Protein AF-A0A4S1ZIW5-F1 (afdb_monomer)

Nearest PDB structures (foldseek):
  5i9d-assembly1_A  TM=4.663E-01  e=5.902E+00  unidentified
  5o09-assembly1_1C  TM=3.089E-01  e=2.113E+00  Prosthecobacter vanneervenii

pLDDT: mean 89.35, std 10.14, range [33.22, 97.88]

Secondary structure (DSSP, 8-state):
---TTPPPPHHHHHHHHHTTTTSHHHHHHHHHHHHHHHTTTS-HHHHHHHHHHHHTS---SS-HHHHHHHHHHHHHHHH-TT--HHHHHHHHTTTTT--GGGGS-EE-TTS-EE--HHHHHHHHHHHHHHHT--TTS-EEEEEEEEETTTTEEEEE-TT--EEEEES-SSPPPTTSEEEEEEE--SSSS--EEEEEEEE-HHHHHHHH-PEEEEEEEEETTTTEEEEEE-SPPPPBTTB---SEEEEEGGGS-GGG--TT-EEEEEEEEEE-TTS-EEEEEEEEE-

Sequence (286 aa):
MKNENKIPTWDELIASMSTSVQHPADTAWNIYRYLNAYYKEMSSEEARTLLASYMKIPLANPSLLHSCVLGTALKMSTVHETFNLPAFLKMWGFPANLRTEDMQWRTLANGRTVAPLRERAERAVREYRQKHIDISQKTIGYVDRYDPKHKHYHIFDPLSRHFVAIDPPTPPAVGSYVRFAPVIPEKGNFKTAVALSPENHHDGRRAFGIMKAKIKYINTEKEYFAYELLSPITPTPEGEITKEGYGKLSLANAYTLTENREIHLILFLKRGKDGKKRNYIAEIIL

Foldseek 3Di:
DDDLQDADDPVRLVVCLVCCVVPVPVNLSNLLNNLQVCLQPDAPVVNVVSLVSSLPRDDDAQDPSLLSNLVSLLVSVVRHVPRPLVVSCVSSPPPRNDDPQLCDWDQDPVRDIDHRVNVSSVVSVVVNCLVPFPPVQKFKWAFADADPVQQWTWTAFLLRDTAIEHPAVDDEDHLFMFIWGWDDDPDDDHIYIHTDGTDHVVVNCVRNDKWKWFWADDDVPVQKTKIATPDDWDAHPQGTADRIDMDGCVQDVVVPDDHRDMWIFRWHWDQDPVRDTYIDTSHIGD

Structure (mmCIF, N/CA/C/O backbone):
data_AF-A0A4S1ZIW5-F1
#
_entry.id   AF-A0A4S1ZIW5-F1
#
loop_
_atom_site.group_PDB
_atom_site.id
_atom_site.type_symbol
_atom_site.label_atom_id
_atom_site.label_alt_id
_atom_site.label_comp_id
_atom_site.label_asym_id
_atom_site.label_entity_id
_atom_site.label_seq_id
_atom_site.pdbx_PDB_ins_code
_atom_site.Cartn_x
_atom_site.Cartn_y
_atom_site.Cartn_z
_atom_site.occupancy
_atom_site.B_iso_or_equiv
_atom_site.auth_seq_id
_atom_site.auth_comp_id
_atom_site.auth_asym_id
_atom_site.auth_atom_id
_atom_site.pdbx_PDB_model_num
ATOM 1 N N . MET A 1 1 ? 37.481 8.672 -33.789 1.00 33.22 1 MET A N 1
ATOM 2 C CA . MET A 1 1 ? 36.373 9.353 -33.084 1.00 33.22 1 MET A CA 1
ATOM 3 C C . MET A 1 1 ? 35.057 8.854 -33.674 1.00 33.22 1 MET A C 1
ATOM 5 O O . MET A 1 1 ? 34.689 9.300 -34.751 1.00 33.22 1 MET A O 1
ATOM 9 N N . LYS A 1 2 ? 34.406 7.851 -33.065 1.00 40.03 2 LYS A N 1
ATOM 10 C CA . LYS A 1 2 ? 33.084 7.374 -33.519 1.00 40.03 2 LYS A CA 1
ATOM 11 C C . LYS A 1 2 ? 32.006 8.261 -32.884 1.00 40.03 2 LYS A C 1
ATOM 13 O O . LYS A 1 2 ? 32.112 8.597 -31.714 1.00 40.03 2 LYS A O 1
ATOM 18 N N . ASN A 1 3 ? 31.004 8.655 -33.667 1.00 45.25 3 ASN A N 1
ATOM 19 C CA . ASN A 1 3 ? 29.866 9.480 -33.250 1.00 45.25 3 ASN A CA 1
ATOM 20 C C . ASN A 1 3 ? 29.057 8.787 -32.133 1.00 45.25 3 ASN A C 1
ATOM 22 O O . ASN A 1 3 ? 28.129 8.031 -32.413 1.00 45.25 3 ASN A O 1
ATOM 26 N N . GLU A 1 4 ? 29.377 9.048 -30.865 1.00 57.72 4 GLU A N 1
ATOM 27 C CA . GLU A 1 4 ? 28.729 8.413 -29.702 1.00 57.72 4 GLU A CA 1
ATOM 28 C C . GLU A 1 4 ? 27.249 8.812 -29.498 1.00 57.72 4 GLU A C 1
ATOM 30 O O . GLU A 1 4 ? 26.578 8.247 -28.635 1.00 57.72 4 GLU A O 1
ATOM 35 N N . ASN A 1 5 ? 26.701 9.714 -30.325 1.00 68.38 5 ASN A N 1
ATOM 36 C CA . ASN A 1 5 ? 25.337 10.245 -30.192 1.00 68.38 5 ASN A CA 1
ATOM 37 C C . ASN A 1 5 ? 24.439 10.080 -31.435 1.00 68.38 5 ASN A C 1
ATOM 39 O O . ASN A 1 5 ? 23.323 10.598 -31.433 1.00 68.38 5 ASN A O 1
ATOM 43 N N . LYS A 1 6 ? 24.870 9.377 -32.496 1.00 88.50 6 LYS A N 1
ATOM 44 C CA . LYS A 1 6 ? 24.001 9.157 -33.671 1.00 88.50 6 LYS A CA 1
ATOM 45 C C . LYS A 1 6 ? 22.849 8.213 -33.297 1.00 88.50 6 LYS A C 1
ATOM 47 O O . LYS A 1 6 ? 23.091 7.111 -32.806 1.00 88.50 6 LYS A O 1
ATOM 52 N N . ILE A 1 7 ? 21.611 8.637 -33.545 1.00 93.38 7 ILE A N 1
ATOM 53 C CA . ILE A 1 7 ? 20.430 7.767 -33.463 1.00 93.38 7 ILE A CA 1
ATOM 54 C C . ILE A 1 7 ? 20.419 6.898 -34.734 1.00 93.38 7 ILE A C 1
ATOM 56 O O . ILE A 1 7 ? 20.489 7.468 -35.826 1.00 93.38 7 ILE A O 1
ATOM 60 N N . PRO A 1 8 ? 20.392 5.556 -34.627 1.00 93.56 8 PRO A N 1
ATOM 61 C CA . PRO A 1 8 ? 20.356 4.694 -35.806 1.00 93.56 8 PRO A CA 1
ATOM 62 C C . PRO A 1 8 ? 19.018 4.840 -36.542 1.00 93.56 8 PRO A C 1
ATOM 64 O O . PRO A 1 8 ? 17.989 5.101 -35.916 1.00 93.56 8 PRO A O 1
ATOM 67 N N . THR A 1 9 ? 19.013 4.643 -37.860 1.00 94.38 9 THR A N 1
ATOM 68 C CA . THR A 1 9 ? 17.751 4.420 -38.590 1.00 94.38 9 THR A CA 1
ATOM 69 C C . THR A 1 9 ? 17.159 3.055 -38.220 1.00 94.38 9 THR A C 1
ATOM 71 O O . THR A 1 9 ? 17.825 2.229 -37.592 1.00 94.38 9 THR A O 1
ATOM 74 N N . TRP A 1 10 ? 15.906 2.792 -38.607 1.00 92.06 10 TRP A N 1
ATOM 75 C CA . TRP A 1 10 ? 15.297 1.478 -38.380 1.00 92.06 10 TRP A CA 1
ATOM 76 C C . TRP A 1 10 ? 16.096 0.354 -39.055 1.00 92.06 10 TRP A C 1
ATOM 78 O O . TRP A 1 10 ? 16.444 -0.624 -38.399 1.00 92.06 10 TRP A O 1
ATOM 88 N N . ASP A 1 11 ? 16.488 0.533 -40.318 1.00 93.56 11 ASP A N 1
ATOM 89 C CA . ASP A 1 11 ? 17.269 -0.469 -41.054 1.00 93.56 11 ASP A CA 1
ATOM 90 C C . ASP A 1 11 ? 18.654 -0.698 -40.428 1.00 93.56 11 ASP A C 1
ATOM 92 O O . ASP A 1 11 ? 19.090 -1.841 -40.278 1.00 93.56 11 ASP A O 1
ATOM 96 N N . GLU A 1 12 ? 19.324 0.374 -39.981 1.00 93.38 12 GLU A N 1
ATOM 97 C CA . GLU A 1 12 ? 20.599 0.281 -39.254 1.00 93.38 12 GLU A CA 1
ATOM 98 C C . GLU A 1 12 ? 20.438 -0.489 -37.932 1.00 93.38 12 GLU A C 1
ATOM 100 O O . GLU A 1 12 ? 21.304 -1.287 -37.561 1.00 93.38 12 GLU A O 1
ATOM 105 N N . LEU A 1 13 ? 19.327 -0.277 -37.221 1.00 94.19 13 LEU A N 1
ATOM 106 C CA . LEU A 1 13 ? 19.026 -0.977 -35.975 1.00 94.19 13 LEU A CA 1
ATOM 107 C C . LEU A 1 13 ? 18.770 -2.469 -36.211 1.00 94.19 13 LEU A C 1
ATOM 109 O O . LEU A 1 13 ? 19.341 -3.297 -35.500 1.00 94.19 13 LEU A O 1
ATOM 113 N N . ILE A 1 14 ? 17.954 -2.817 -37.210 1.00 92.75 14 ILE A N 1
ATOM 114 C CA . ILE A 1 14 ? 17.666 -4.213 -37.561 1.00 92.75 14 ILE A CA 1
ATOM 115 C C . ILE A 1 14 ? 18.946 -4.940 -37.975 1.00 92.75 14 ILE A C 1
ATOM 117 O O . ILE A 1 14 ? 19.217 -6.036 -37.473 1.00 92.75 14 ILE A O 1
ATOM 121 N N . ALA A 1 15 ? 19.780 -4.308 -38.806 1.00 91.44 15 ALA A N 1
ATOM 122 C CA . ALA A 1 15 ? 21.085 -4.849 -39.171 1.00 91.44 15 ALA A CA 1
ATOM 123 C C . ALA A 1 15 ? 21.952 -5.092 -37.924 1.00 91.44 15 ALA A C 1
ATOM 125 O O . ALA A 1 15 ? 22.449 -6.201 -37.731 1.00 91.44 15 ALA A O 1
ATOM 126 N N . SER A 1 16 ? 22.045 -4.110 -37.019 1.00 90.50 16 SER A N 1
ATOM 127 C CA . SER A 1 16 ? 22.798 -4.244 -35.764 1.00 90.50 16 SER A CA 1
ATOM 128 C C . SER A 1 16 ? 22.285 -5.396 -34.891 1.00 90.50 16 SER A C 1
ATOM 130 O O . SER A 1 16 ? 23.081 -6.141 -34.321 1.00 90.50 16 SER A O 1
ATOM 132 N N . MET A 1 17 ? 20.966 -5.573 -34.792 1.00 90.25 17 MET A N 1
ATOM 133 C CA . MET A 1 17 ? 20.350 -6.645 -34.005 1.00 90.25 17 MET A CA 1
ATOM 134 C C . MET A 1 17 ? 20.631 -8.035 -34.583 1.00 90.25 17 MET A C 1
ATOM 136 O O . MET A 1 17 ? 20.870 -8.975 -33.817 1.00 90.25 17 MET A O 1
ATOM 140 N N . SER A 1 18 ? 20.669 -8.159 -35.913 1.00 87.94 18 SER A N 1
ATOM 141 C CA . SER A 1 18 ? 20.987 -9.420 -36.598 1.00 87.94 18 SER A CA 1
ATOM 142 C C . SER A 1 18 ? 22.412 -9.919 -36.312 1.00 87.94 18 SER A C 1
ATOM 144 O O . SER A 1 18 ? 22.644 -11.124 -36.240 1.00 87.94 18 SER A O 1
ATOM 146 N N . THR A 1 19 ? 23.346 -9.003 -36.042 1.00 85.75 19 THR A N 1
ATOM 147 C CA . THR A 1 19 ? 24.756 -9.288 -35.721 1.00 85.75 19 THR A CA 1
ATOM 148 C C . THR A 1 19 ? 25.088 -9.061 -34.242 1.00 85.75 19 THR A C 1
ATOM 150 O O . THR A 1 19 ? 26.250 -8.872 -33.878 1.00 85.75 19 THR A O 1
ATOM 153 N N . SER A 1 20 ? 24.082 -9.070 -33.361 1.00 84.19 20 SER A N 1
ATOM 154 C CA . SER A 1 20 ? 24.227 -8.709 -31.939 1.00 84.19 20 SER A CA 1
ATOM 155 C C . SER A 1 20 ? 25.291 -9.515 -31.183 1.00 84.19 20 SER A C 1
ATOM 157 O O . SER A 1 20 ? 25.919 -8.985 -30.272 1.00 84.19 20 SER A O 1
ATOM 159 N N . VAL A 1 21 ? 25.552 -10.764 -31.581 1.00 83.88 21 VAL A N 1
ATOM 160 C CA . VAL A 1 21 ? 26.594 -11.621 -30.982 1.00 83.88 21 VAL A CA 1
ATOM 161 C C . VAL A 1 21 ? 28.007 -11.098 -31.267 1.00 83.88 21 VAL A C 1
ATOM 163 O O . VAL A 1 21 ? 28.890 -11.225 -30.425 1.00 83.88 21 VAL A O 1
ATOM 166 N N . GLN A 1 22 ? 28.226 -10.491 -32.436 1.00 86.75 22 GLN A N 1
ATOM 167 C CA . GLN A 1 22 ? 29.536 -9.978 -32.853 1.00 86.75 22 GLN A CA 1
ATOM 168 C C . GLN A 1 22 ? 29.850 -8.636 -32.180 1.00 86.75 22 GLN A C 1
ATOM 170 O O . GLN A 1 22 ? 30.999 -8.358 -31.840 1.00 86.75 22 GLN A O 1
ATOM 175 N N . HIS A 1 23 ? 28.817 -7.816 -31.954 1.00 87.56 23 HIS A N 1
ATOM 176 C CA . HIS A 1 23 ? 28.943 -6.473 -31.387 1.00 87.56 23 HIS A CA 1
ATOM 177 C C . HIS A 1 23 ? 27.864 -6.204 -30.320 1.00 87.56 23 HIS A C 1
ATOM 179 O O . HIS A 1 23 ? 26.986 -5.356 -30.523 1.00 87.56 23 HIS A O 1
ATOM 185 N N . PRO A 1 24 ? 27.904 -6.909 -29.171 1.00 90.00 24 PRO A N 1
ATOM 186 C CA . PRO A 1 24 ? 26.833 -6.865 -28.174 1.00 90.00 24 PRO A CA 1
ATOM 187 C C . PRO A 1 24 ? 26.658 -5.472 -27.563 1.00 90.00 24 PRO A C 1
ATOM 189 O O . PRO A 1 24 ? 25.545 -4.949 -27.518 1.00 90.00 24 PRO A O 1
ATOM 192 N N . ALA A 1 25 ? 27.754 -4.828 -27.154 1.00 89.88 25 ALA A N 1
ATOM 193 C CA . ALA A 1 25 ? 27.704 -3.499 -26.547 1.00 89.88 25 ALA A CA 1
ATOM 194 C C . ALA A 1 25 ? 27.163 -2.436 -27.519 1.00 89.88 25 ALA A C 1
ATOM 196 O O . ALA A 1 25 ? 26.240 -1.702 -27.166 1.00 89.88 25 ALA A O 1
ATOM 197 N N . ASP A 1 26 ? 27.687 -2.386 -28.748 1.00 91.50 26 ASP A N 1
ATOM 198 C CA . ASP A 1 26 ? 27.257 -1.418 -29.766 1.00 91.50 26 ASP A CA 1
ATOM 199 C C . ASP A 1 26 ? 25.777 -1.602 -30.119 1.00 91.50 26 ASP A C 1
ATOM 201 O O . ASP A 1 26 ? 25.018 -0.632 -30.172 1.00 91.50 26 ASP A O 1
ATOM 205 N N . THR A 1 27 ? 25.340 -2.854 -30.271 1.00 94.00 27 THR A N 1
ATOM 206 C CA . THR A 1 27 ? 23.939 -3.173 -30.560 1.00 94.00 27 THR A CA 1
ATOM 207 C C . THR A 1 27 ? 23.019 -2.743 -29.428 1.00 94.00 27 THR A C 1
ATOM 209 O O . THR A 1 27 ? 21.981 -2.127 -29.667 1.00 94.00 27 THR A O 1
ATOM 212 N N . ALA A 1 28 ? 23.403 -3.003 -28.181 1.00 94.62 28 ALA A N 1
ATOM 213 C CA . ALA A 1 28 ? 22.605 -2.608 -27.034 1.00 94.62 28 ALA A CA 1
ATOM 214 C C . ALA A 1 28 ? 22.499 -1.075 -26.898 1.00 94.62 28 ALA A C 1
ATOM 216 O O . ALA A 1 28 ? 21.427 -0.555 -26.574 1.00 94.62 28 ALA A O 1
ATOM 217 N N . TRP A 1 29 ? 23.576 -0.340 -27.198 1.00 95.12 29 TRP A N 1
ATOM 218 C CA . TRP A 1 29 ? 23.545 1.123 -27.267 1.00 95.12 29 TRP A CA 1
ATOM 219 C C . TRP A 1 29 ? 22.645 1.632 -28.394 1.00 95.12 29 TRP A C 1
ATOM 221 O O . TRP A 1 29 ? 21.890 2.579 -28.173 1.00 95.12 29 TRP A O 1
ATOM 231 N N . ASN A 1 30 ? 22.675 1.002 -29.570 1.00 95.62 30 ASN A N 1
ATOM 232 C CA . ASN A 1 30 ? 21.791 1.342 -30.687 1.00 95.62 30 ASN A CA 1
ATOM 233 C C . ASN A 1 30 ? 20.317 1.146 -30.319 1.00 95.62 30 ASN A C 1
ATOM 235 O O . ASN A 1 30 ? 19.516 2.056 -30.540 1.00 95.62 30 ASN A O 1
ATOM 239 N N . ILE A 1 31 ? 19.983 0.023 -29.671 1.00 96.44 31 ILE A N 1
ATOM 240 C CA . ILE A 1 31 ? 18.635 -0.227 -29.150 1.00 96.44 31 ILE A CA 1
ATOM 241 C C . ILE A 1 31 ? 18.227 0.887 -28.184 1.00 96.44 31 ILE A C 1
ATOM 243 O O . ILE A 1 31 ? 17.183 1.500 -28.382 1.00 96.44 31 ILE A O 1
ATOM 247 N N . TYR A 1 32 ? 19.047 1.195 -27.172 1.00 96.62 32 TYR A N 1
ATOM 248 C CA . TYR A 1 32 ? 18.738 2.257 -26.207 1.00 96.62 32 TYR A CA 1
ATOM 249 C C . TYR A 1 32 ? 18.548 3.624 -26.872 1.00 96.62 32 TYR A C 1
ATOM 251 O O . TYR A 1 32 ? 17.596 4.328 -26.534 1.00 96.62 32 TYR A O 1
ATOM 259 N N . ARG A 1 33 ? 19.437 4.017 -27.794 1.00 96.44 33 ARG A N 1
ATOM 260 C CA . ARG A 1 33 ? 19.364 5.316 -28.481 1.00 96.44 33 ARG A CA 1
ATOM 261 C C . ARG A 1 33 ? 18.073 5.434 -29.281 1.00 96.44 33 ARG A C 1
ATOM 263 O O . ARG A 1 33 ? 17.390 6.447 -29.155 1.00 96.44 33 ARG A O 1
ATOM 270 N N . TYR A 1 34 ? 17.723 4.391 -30.033 1.00 96.88 34 TYR A N 1
ATOM 271 C CA . TYR A 1 34 ? 16.480 4.344 -30.796 1.00 96.88 34 TYR A CA 1
ATOM 272 C C . TYR A 1 34 ? 15.254 4.406 -29.876 1.00 96.88 34 TYR A C 1
ATOM 274 O O . TYR A 1 34 ? 14.390 5.262 -30.049 1.00 96.88 34 TYR A O 1
ATOM 282 N N . LEU A 1 35 ? 15.222 3.576 -28.827 1.00 96.19 35 LEU A N 1
ATOM 283 C CA . LEU A 1 35 ? 14.158 3.583 -27.819 1.00 96.19 35 LEU A CA 1
ATOM 284 C C . LEU A 1 35 ? 13.998 4.960 -27.168 1.00 96.19 35 LEU A C 1
ATOM 286 O O . LEU A 1 35 ? 12.903 5.502 -27.125 1.00 96.19 35 LEU A O 1
ATOM 290 N N . ASN A 1 36 ? 15.077 5.559 -26.664 1.00 96.12 36 ASN A N 1
ATOM 291 C CA . ASN A 1 36 ? 15.002 6.841 -25.964 1.00 96.12 36 ASN A CA 1
ATOM 292 C C . ASN A 1 36 ? 14.601 8.003 -26.890 1.00 96.12 36 ASN A C 1
ATOM 294 O O . ASN A 1 36 ? 14.029 8.974 -26.394 1.00 96.12 36 ASN A O 1
ATOM 298 N N . ALA A 1 37 ? 14.885 7.907 -28.192 1.00 95.94 37 ALA A N 1
ATOM 299 C CA . ALA A 1 37 ? 14.459 8.886 -29.185 1.00 95.94 37 ALA A CA 1
ATOM 300 C C . ALA A 1 37 ? 12.973 8.748 -29.541 1.00 95.94 37 ALA A C 1
ATOM 302 O O . ALA A 1 37 ? 12.287 9.762 -29.582 1.00 95.94 37 ALA A O 1
ATOM 303 N N . TYR A 1 38 ? 12.492 7.516 -29.741 1.00 96.00 38 TYR A N 1
ATOM 304 C CA . TYR A 1 38 ? 11.203 7.261 -30.394 1.00 96.00 38 TYR A CA 1
ATOM 305 C C . TYR A 1 38 ? 10.131 6.619 -29.503 1.00 96.00 38 TYR A C 1
ATOM 307 O O . TYR A 1 38 ? 9.078 6.217 -29.991 1.00 96.00 38 TYR A O 1
ATOM 315 N N . TYR A 1 39 ? 10.372 6.456 -28.195 1.00 94.69 39 TYR A N 1
ATOM 316 C CA . TYR A 1 39 ? 9.434 5.743 -27.313 1.00 94.69 39 TYR A CA 1
ATOM 317 C C . TYR A 1 39 ? 8.032 6.365 -27.235 1.00 94.69 39 TYR A C 1
ATOM 319 O O . TYR A 1 39 ? 7.133 5.714 -26.703 1.00 94.69 39 TYR A O 1
ATOM 327 N N . LYS A 1 40 ? 7.850 7.620 -27.667 1.00 94.81 40 LYS A N 1
ATOM 328 C CA . LYS A 1 40 ? 6.544 8.292 -27.679 1.00 94.81 40 LYS A CA 1
ATOM 329 C C . LYS A 1 40 ? 5.784 8.058 -28.978 1.00 94.81 40 LYS A C 1
ATOM 331 O O . LYS A 1 40 ? 4.560 8.037 -28.953 1.00 94.81 40 LYS A O 1
ATOM 336 N N . GLU A 1 41 ? 6.509 7.933 -30.080 1.00 94.50 41 GLU A N 1
ATOM 337 C CA . GLU A 1 41 ? 5.970 7.787 -31.427 1.00 94.50 41 GLU A CA 1
ATOM 338 C C . GLU A 1 41 ? 5.722 6.318 -31.789 1.00 94.50 41 GLU A C 1
ATOM 340 O O . GLU A 1 41 ? 4.785 6.024 -32.526 1.00 94.50 41 GLU A O 1
ATOM 345 N N . MET A 1 42 ? 6.539 5.397 -31.267 1.00 93.56 42 MET A N 1
ATOM 346 C CA . MET A 1 42 ? 6.369 3.962 -31.507 1.00 93.56 42 MET A CA 1
ATOM 347 C C . MET A 1 42 ? 5.250 3.361 -30.651 1.00 93.56 42 MET A C 1
ATOM 349 O O . MET A 1 42 ? 4.947 3.840 -29.556 1.00 93.56 42 MET A O 1
ATOM 353 N N . SER A 1 43 ? 4.684 2.252 -31.112 1.00 92.88 43 SER A N 1
ATOM 354 C CA . SER A 1 43 ? 3.705 1.473 -30.358 1.00 92.88 43 SER A CA 1
ATOM 355 C C . SER A 1 43 ? 4.313 0.823 -29.106 1.00 92.88 43 SER A C 1
ATOM 357 O O . SER A 1 43 ? 5.514 0.547 -29.011 1.00 92.88 43 SER A O 1
ATOM 359 N N . SER A 1 44 ? 3.452 0.483 -28.140 1.00 91.50 44 SER A N 1
ATOM 360 C CA . SER A 1 44 ? 3.863 -0.280 -26.954 1.00 91.50 44 SER A CA 1
ATOM 361 C C . SER A 1 44 ? 4.490 -1.634 -27.317 1.00 91.50 44 SER A C 1
ATOM 363 O O . SER A 1 44 ? 5.350 -2.137 -26.594 1.00 91.50 44 SER A O 1
ATOM 365 N N . GLU A 1 45 ? 4.059 -2.256 -28.416 1.00 91.94 45 GLU A N 1
ATOM 366 C CA . GLU A 1 45 ? 4.580 -3.543 -28.878 1.00 91.94 45 GLU A CA 1
ATOM 367 C C . GLU A 1 45 ? 6.003 -3.440 -29.427 1.00 91.94 45 GLU A C 1
ATOM 369 O O . GLU A 1 45 ? 6.872 -4.208 -29.004 1.00 91.94 45 GLU A O 1
ATOM 374 N N . GLU A 1 46 ? 6.271 -2.458 -30.284 1.00 93.31 46 GLU A N 1
ATOM 375 C CA . GLU A 1 46 ? 7.617 -2.195 -30.807 1.00 93.31 46 GLU A CA 1
ATOM 376 C C . GLU A 1 46 ? 8.591 -1.902 -29.664 1.00 93.31 46 GLU A C 1
ATOM 378 O O . GLU A 1 46 ? 9.657 -2.515 -29.561 1.00 93.31 46 GLU A O 1
ATOM 383 N N . ALA A 1 47 ? 8.182 -1.043 -28.730 1.00 94.75 47 ALA A N 1
ATOM 384 C CA . ALA A 1 47 ? 9.016 -0.666 -27.599 1.00 94.75 47 ALA A CA 1
ATOM 385 C C . ALA A 1 47 ? 9.333 -1.867 -26.684 1.00 94.75 47 ALA A C 1
ATOM 387 O O . ALA A 1 47 ? 10.477 -2.047 -26.252 1.00 94.75 47 ALA A O 1
ATOM 388 N N . ARG A 1 48 ? 8.342 -2.732 -26.414 1.00 94.69 48 ARG A N 1
ATOM 389 C CA . ARG A 1 48 ? 8.539 -3.982 -25.654 1.00 94.69 48 ARG A CA 1
ATOM 390 C C . ARG A 1 48 ? 9.443 -4.964 -26.393 1.00 94.69 48 ARG A C 1
ATOM 392 O O . ARG A 1 48 ? 10.270 -5.604 -25.748 1.00 94.69 48 ARG A O 1
ATOM 399 N N . THR A 1 49 ? 9.318 -5.060 -27.713 1.00 93.94 49 THR A N 1
ATOM 400 C CA . THR A 1 49 ? 10.155 -5.931 -28.549 1.00 93.94 49 THR A CA 1
ATOM 401 C C . THR A 1 49 ? 11.615 -5.500 -28.494 1.00 93.94 49 THR A C 1
ATOM 403 O O . THR A 1 49 ? 12.493 -6.330 -28.262 1.00 93.94 49 THR A O 1
ATOM 406 N N . LEU A 1 50 ? 11.889 -4.198 -28.594 1.00 95.94 50 LEU A N 1
ATOM 407 C CA . LEU A 1 50 ? 13.243 -3.658 -28.462 1.00 95.94 50 LEU A CA 1
ATOM 408 C C . LEU A 1 50 ? 13.833 -3.895 -27.065 1.00 95.94 50 LEU A C 1
ATOM 410 O O . LEU A 1 50 ? 14.977 -4.336 -26.949 1.00 95.94 50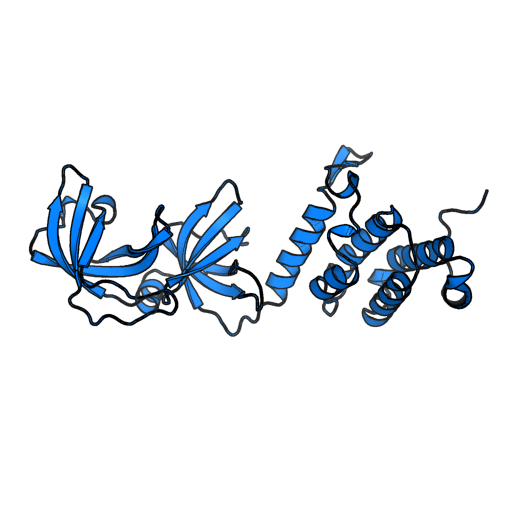 LEU A O 1
ATOM 414 N N . LEU A 1 51 ? 13.051 -3.685 -26.000 1.00 96.50 51 LEU A N 1
ATOM 415 C CA . LEU A 1 51 ? 13.483 -4.004 -24.633 1.00 96.50 51 LEU A CA 1
ATOM 416 C C . LEU A 1 51 ? 13.766 -5.503 -24.450 1.00 96.50 51 LEU A C 1
ATOM 418 O O . LEU A 1 51 ? 14.747 -5.866 -23.801 1.00 96.50 51 LEU A O 1
ATOM 422 N N . ALA A 1 52 ? 12.939 -6.377 -25.026 1.00 94.62 52 ALA A N 1
ATOM 423 C CA . ALA A 1 52 ? 13.137 -7.822 -24.973 1.00 94.62 52 ALA A CA 1
ATOM 424 C C . ALA A 1 52 ? 14.404 -8.253 -25.720 1.00 94.62 52 ALA A C 1
ATOM 426 O O . ALA A 1 52 ? 15.164 -9.078 -25.215 1.00 94.62 52 ALA A O 1
ATOM 427 N N . SER A 1 53 ? 14.661 -7.667 -26.888 1.00 94.19 53 SER A N 1
ATOM 428 C CA . SER A 1 53 ? 15.885 -7.895 -27.655 1.00 94.19 53 SER A CA 1
ATOM 429 C C . SER A 1 53 ? 17.124 -7.425 -26.903 1.00 94.19 53 SER A C 1
ATOM 431 O O . SER A 1 53 ? 18.101 -8.163 -26.829 1.00 94.19 53 SER A O 1
ATOM 433 N N . TYR A 1 54 ? 17.063 -6.256 -26.261 1.00 95.31 54 TYR A N 1
ATOM 434 C CA . TYR A 1 54 ? 18.127 -5.773 -25.383 1.00 95.31 54 TYR A CA 1
ATOM 435 C C . TYR A 1 54 ? 18.435 -6.753 -24.240 1.00 95.31 54 TYR A C 1
ATOM 437 O O . TYR A 1 54 ? 19.599 -7.058 -23.998 1.00 95.31 54 TYR A O 1
ATOM 445 N N . MET A 1 55 ? 17.410 -7.293 -23.570 1.00 93.19 55 MET A N 1
ATOM 446 C CA . MET A 1 55 ? 17.592 -8.224 -22.443 1.00 93.19 55 MET A CA 1
ATOM 447 C C . MET A 1 55 ? 18.257 -9.554 -22.836 1.00 93.19 55 MET A C 1
ATOM 449 O O . MET A 1 55 ? 18.747 -10.264 -21.962 1.00 93.19 55 MET A O 1
ATOM 453 N N . LYS A 1 56 ? 18.293 -9.899 -24.129 1.00 91.69 56 LYS A N 1
ATOM 454 C CA . LYS A 1 56 ? 18.978 -11.097 -24.641 1.00 91.69 56 LYS A CA 1
ATOM 455 C C . LYS A 1 56 ? 20.468 -10.874 -24.910 1.00 91.69 56 LYS A C 1
ATOM 457 O O . LYS A 1 56 ? 21.183 -11.843 -25.154 1.00 91.69 56 LYS A O 1
ATOM 462 N N . ILE A 1 57 ? 20.937 -9.627 -24.899 1.00 91.69 57 ILE A N 1
ATOM 463 C CA . ILE A 1 57 ? 22.333 -9.302 -25.188 1.00 91.69 57 ILE A CA 1
ATOM 464 C C . ILE A 1 57 ? 23.166 -9.507 -23.912 1.00 91.69 57 ILE A C 1
ATOM 466 O O . ILE A 1 57 ? 22.852 -8.903 -22.883 1.00 91.69 57 ILE A O 1
ATOM 470 N N . PRO A 1 58 ? 24.239 -10.320 -23.949 1.00 87.50 58 PRO A N 1
ATOM 471 C CA . PRO A 1 58 ? 25.095 -10.535 -22.791 1.00 87.50 58 PRO A CA 1
ATOM 472 C C . PRO A 1 58 ? 25.933 -9.279 -22.525 1.00 87.50 58 PRO A C 1
ATOM 474 O O . PRO A 1 58 ? 26.888 -8.981 -23.241 1.00 87.50 58 PRO A O 1
ATOM 477 N N . LEU A 1 59 ? 25.559 -8.528 -21.492 1.00 87.25 59 LEU A N 1
ATOM 478 C CA . LEU A 1 59 ? 26.259 -7.325 -21.045 1.00 87.25 59 LEU A CA 1
ATOM 479 C C . LEU A 1 59 ? 26.798 -7.509 -19.627 1.00 87.25 59 LEU A C 1
ATOM 481 O O . LEU A 1 59 ? 26.327 -8.351 -18.864 1.00 87.25 59 LEU A O 1
ATOM 485 N N . ALA A 1 60 ? 27.790 -6.693 -19.272 1.00 85.44 60 ALA A N 1
ATOM 486 C CA . ALA A 1 60 ? 28.283 -6.626 -17.906 1.00 85.44 60 ALA A CA 1
ATOM 487 C C . ALA A 1 60 ? 27.194 -6.089 -16.963 1.00 85.44 60 ALA A C 1
ATOM 489 O O . ALA A 1 60 ? 26.579 -5.055 -17.239 1.00 85.44 60 ALA A O 1
ATOM 490 N N . ASN A 1 61 ? 27.019 -6.763 -15.825 1.00 83.25 61 ASN A N 1
ATOM 491 C CA . ASN A 1 61 ? 26.087 -6.372 -14.774 1.00 83.25 61 ASN A CA 1
ATOM 492 C C . ASN A 1 61 ? 26.870 -5.976 -13.510 1.00 83.25 61 ASN A C 1
ATOM 494 O O . ASN A 1 61 ? 27.617 -6.815 -13.000 1.00 83.25 61 ASN A O 1
ATOM 498 N N . PRO A 1 62 ? 26.701 -4.750 -12.975 1.00 85.69 62 PRO A N 1
ATOM 499 C CA . PRO A 1 62 ? 25.877 -3.645 -13.483 1.00 85.69 62 PRO A CA 1
ATOM 500 C C . PRO A 1 62 ? 26.616 -2.775 -14.531 1.00 85.69 62 PRO A C 1
ATOM 502 O O . PRO A 1 62 ? 27.844 -2.726 -14.561 1.00 85.69 62 PRO A O 1
ATOM 505 N N . SER A 1 63 ? 25.884 -2.031 -15.374 1.00 91.88 63 SER A N 1
ATOM 506 C CA . SER A 1 63 ? 26.465 -1.117 -16.381 1.00 91.88 63 SER A CA 1
ATOM 507 C C . SER A 1 63 ? 25.674 0.184 -16.536 1.00 91.88 63 SER A C 1
ATOM 509 O O . SER A 1 63 ? 24.495 0.261 -16.192 1.00 91.88 63 SER A O 1
ATOM 511 N N . LEU A 1 64 ? 26.313 1.227 -17.084 1.00 93.31 64 LEU A N 1
ATOM 512 C CA . LEU A 1 64 ? 25.647 2.502 -17.393 1.00 93.31 64 LEU A CA 1
ATOM 513 C C . LEU A 1 64 ? 24.434 2.308 -18.309 1.00 93.31 64 LEU A C 1
ATOM 515 O O . LEU A 1 64 ? 23.409 2.966 -18.134 1.00 93.31 64 LEU A O 1
ATOM 519 N N . LEU A 1 65 ? 24.541 1.383 -19.260 1.00 95.06 65 LEU A N 1
ATOM 520 C CA . LEU A 1 65 ? 23.472 1.105 -20.201 1.00 95.06 65 LEU A CA 1
ATOM 521 C C . LEU A 1 65 ? 22.232 0.529 -19.503 1.00 95.06 65 LEU A C 1
ATOM 523 O O . LEU A 1 65 ? 21.121 0.926 -19.847 1.00 95.06 65 LEU A O 1
ATOM 527 N N . HIS A 1 66 ? 22.404 -0.313 -18.475 1.00 95.75 66 HIS A N 1
ATOM 528 C CA . HIS A 1 66 ? 21.297 -0.765 -17.624 1.00 95.75 66 HIS A CA 1
ATOM 529 C C . HIS A 1 66 ? 20.566 0.435 -17.003 1.00 95.75 66 HIS A C 1
ATOM 531 O O . HIS A 1 66 ? 19.350 0.564 -17.177 1.00 95.75 66 HIS A O 1
ATOM 537 N N . SER A 1 67 ? 21.288 1.363 -16.364 1.00 95.69 67 SER A N 1
ATOM 538 C CA . SER A 1 67 ? 20.691 2.577 -15.782 1.00 95.69 67 SER A CA 1
ATOM 539 C C . SER A 1 67 ? 19.918 3.402 -16.824 1.00 95.69 67 SER A C 1
ATOM 541 O O . SER A 1 67 ? 18.806 3.868 -16.565 1.00 95.69 67 SER A O 1
ATOM 543 N N . CYS A 1 68 ? 20.491 3.563 -18.020 1.00 95.88 68 CYS A N 1
ATOM 544 C CA . CYS A 1 68 ? 19.886 4.281 -19.141 1.00 95.88 68 CYS A CA 1
ATOM 545 C C . CYS A 1 68 ? 18.591 3.615 -19.633 1.00 95.88 68 CYS A C 1
ATOM 547 O O . CYS A 1 68 ? 17.563 4.287 -19.750 1.00 95.88 68 CYS A O 1
ATOM 549 N N . VAL A 1 69 ? 18.612 2.300 -19.861 1.00 97.00 69 VAL A N 1
ATOM 550 C CA . VAL A 1 69 ? 17.442 1.530 -20.310 1.00 97.00 69 VAL A CA 1
ATOM 551 C C . VAL A 1 69 ? 16.332 1.551 -19.268 1.00 97.00 69 VAL A C 1
ATOM 553 O O . VAL A 1 69 ? 15.183 1.812 -19.623 1.00 97.00 69 VAL A O 1
ATOM 556 N N . LEU A 1 70 ? 16.655 1.361 -17.984 1.00 97.75 70 LEU A N 1
ATOM 557 C CA . LEU A 1 70 ? 15.669 1.482 -16.912 1.00 97.75 70 LEU A CA 1
ATOM 558 C C . LEU A 1 70 ? 15.052 2.887 -16.902 1.00 97.75 70 LEU A C 1
ATOM 560 O O . LEU A 1 70 ? 13.832 3.021 -16.869 1.00 97.75 70 LEU A O 1
ATOM 564 N N . GLY A 1 71 ? 15.871 3.937 -17.005 1.00 96.44 71 GLY A N 1
ATOM 565 C CA . GLY A 1 71 ? 15.391 5.317 -17.087 1.00 96.44 71 GLY A CA 1
ATOM 566 C C . GLY A 1 71 ? 14.402 5.556 -18.235 1.00 96.44 71 GLY A C 1
ATOM 567 O O . GLY A 1 71 ? 13.400 6.247 -18.033 1.00 96.44 71 GLY A O 1
ATOM 568 N N . THR A 1 72 ? 14.647 4.973 -19.411 1.00 96.81 72 THR A N 1
ATOM 569 C CA . THR A 1 72 ? 13.725 5.028 -20.559 1.00 96.81 72 THR A CA 1
ATOM 570 C C . THR A 1 72 ? 12.463 4.205 -20.318 1.00 96.81 72 THR A C 1
ATOM 572 O O . THR A 1 72 ? 11.368 4.713 -20.546 1.00 96.81 72 THR A O 1
ATOM 575 N N . ALA A 1 73 ? 12.578 2.991 -19.775 1.00 96.88 73 ALA A N 1
ATOM 576 C CA . ALA A 1 73 ? 11.431 2.141 -19.453 1.00 96.88 73 ALA A CA 1
ATOM 577 C C . ALA A 1 73 ? 10.484 2.791 -18.426 1.00 96.88 73 ALA A C 1
ATOM 579 O O . ALA A 1 73 ? 9.264 2.671 -18.541 1.00 96.88 73 ALA A O 1
ATOM 580 N N . LEU A 1 74 ? 11.020 3.552 -17.462 1.00 96.38 74 LEU A N 1
ATOM 581 C CA . LEU A 1 74 ? 10.188 4.347 -16.553 1.00 96.38 74 LEU A CA 1
ATOM 582 C C . LEU A 1 74 ? 9.385 5.414 -17.309 1.00 96.38 74 LEU A C 1
ATOM 584 O O . LEU A 1 74 ? 8.193 5.556 -17.055 1.00 96.38 74 LEU A O 1
ATOM 588 N N . LYS A 1 75 ? 9.990 6.130 -18.268 1.00 94.94 75 LYS A N 1
ATOM 589 C CA . LYS A 1 75 ? 9.253 7.097 -19.107 1.00 94.94 75 LYS A CA 1
ATOM 590 C C . LYS A 1 75 ? 8.187 6.396 -19.952 1.00 94.94 75 LYS A C 1
ATOM 592 O O . LYS A 1 75 ? 7.048 6.851 -19.999 1.00 94.94 75 LYS A O 1
ATOM 597 N N . MET A 1 76 ? 8.529 5.263 -20.561 1.00 93.56 76 MET A N 1
ATOM 598 C CA . MET A 1 76 ? 7.595 4.450 -21.342 1.00 93.56 76 MET A CA 1
ATOM 599 C C . MET A 1 76 ? 6.370 4.033 -20.536 1.00 93.56 76 MET A C 1
ATOM 601 O O . MET A 1 76 ? 5.264 4.135 -21.049 1.00 93.56 76 MET A O 1
ATOM 605 N N . SER A 1 77 ? 6.545 3.642 -19.269 1.00 93.12 77 SER A N 1
ATOM 606 C CA . SER A 1 77 ? 5.423 3.262 -18.397 1.00 93.12 77 SER A CA 1
ATOM 607 C C . SER A 1 77 ? 4.401 4.383 -18.160 1.00 93.12 77 SER A C 1
ATOM 609 O O . SER A 1 77 ? 3.280 4.111 -17.740 1.00 93.12 77 SER A O 1
ATOM 611 N N . THR A 1 78 ? 4.769 5.640 -18.433 1.00 90.62 78 THR A N 1
ATOM 612 C CA . THR A 1 78 ? 3.852 6.788 -18.343 1.00 90.62 78 THR A CA 1
ATOM 613 C C . THR A 1 78 ? 3.131 7.095 -19.653 1.00 90.62 78 THR A C 1
ATOM 615 O O . THR A 1 78 ? 2.105 7.764 -19.619 1.00 90.62 78 THR A O 1
ATOM 618 N N . VAL A 1 79 ? 3.658 6.616 -20.784 1.00 92.25 79 VAL A N 1
ATOM 619 C CA . VAL A 1 79 ? 3.118 6.849 -22.135 1.00 92.25 79 VAL A CA 1
ATOM 620 C C . VAL A 1 79 ? 2.276 5.666 -22.610 1.00 92.25 79 VAL A C 1
ATOM 622 O O . VAL A 1 79 ? 1.231 5.855 -23.219 1.00 92.25 79 VAL A O 1
ATOM 625 N N . HIS A 1 80 ? 2.718 4.445 -22.313 1.00 91.31 80 HIS A N 1
ATOM 626 C CA . HIS A 1 80 ? 2.104 3.210 -22.789 1.00 91.31 80 HIS A CA 1
ATOM 627 C C . HIS A 1 80 ? 1.309 2.541 -21.672 1.00 91.31 80 HIS A C 1
ATOM 629 O O . HIS A 1 80 ? 1.893 1.867 -20.825 1.00 91.31 80 HIS A O 1
ATOM 635 N N . GLU A 1 81 ? -0.017 2.678 -21.688 1.00 85.25 81 GLU A N 1
ATOM 636 C CA . GLU A 1 81 ? -0.898 2.093 -20.662 1.00 85.25 81 GLU A CA 1
ATOM 637 C C . GLU A 1 81 ? -0.758 0.568 -20.562 1.00 85.25 81 GLU A C 1
ATOM 639 O O . GLU A 1 81 ? -0.731 0.006 -19.470 1.00 85.25 81 GLU A O 1
ATOM 644 N N . THR A 1 82 ? -0.562 -0.110 -21.694 1.00 86.38 82 THR A N 1
ATOM 645 C CA . THR A 1 82 ? -0.381 -1.569 -21.758 1.00 86.38 82 THR A CA 1
ATOM 646 C C . THR A 1 82 ? 1.005 -2.042 -21.304 1.00 86.38 82 THR A C 1
ATOM 648 O O . THR A 1 82 ? 1.277 -3.246 -21.285 1.00 86.38 82 THR A O 1
ATOM 651 N N . PHE A 1 83 ? 1.925 -1.135 -20.961 1.00 91.69 83 PHE A N 1
ATOM 652 C CA . PHE A 1 83 ? 3.269 -1.505 -20.526 1.00 91.69 83 PHE A CA 1
ATOM 653 C C . PHE A 1 83 ? 3.268 -1.987 -19.070 1.00 91.69 83 PHE A C 1
ATOM 655 O O . PHE A 1 83 ? 3.214 -1.202 -18.124 1.00 91.69 83 PHE A O 1
ATOM 662 N N . ASN A 1 84 ? 3.389 -3.303 -18.877 1.00 90.88 84 ASN A N 1
ATOM 663 C CA . ASN A 1 84 ? 3.476 -3.915 -17.552 1.00 90.88 84 ASN A CA 1
ATOM 664 C C . ASN A 1 84 ? 4.858 -3.676 -16.913 1.00 90.88 84 ASN A C 1
ATOM 666 O O . ASN A 1 84 ? 5.779 -4.492 -17.030 1.00 90.88 84 ASN A O 1
ATOM 670 N N . LEU A 1 85 ? 4.998 -2.537 -16.228 1.00 93.06 85 LEU A N 1
ATOM 671 C CA . LEU A 1 85 ? 6.238 -2.134 -15.564 1.00 93.06 85 LEU A CA 1
ATOM 672 C C . LEU A 1 85 ? 6.732 -3.165 -14.523 1.00 93.06 85 LEU A C 1
ATOM 674 O O . LEU A 1 85 ? 7.926 -3.475 -14.541 1.00 93.06 85 LEU A O 1
ATOM 678 N N . PRO A 1 86 ? 5.885 -3.741 -13.642 1.00 90.06 86 PRO A N 1
ATOM 679 C CA . PRO A 1 86 ? 6.325 -4.788 -12.718 1.00 90.06 86 PRO A CA 1
ATOM 680 C C . PRO A 1 86 ? 6.928 -6.016 -13.412 1.00 90.06 86 PRO A C 1
ATOM 682 O O . PRO A 1 86 ? 7.968 -6.513 -12.975 1.00 90.06 86 PRO A O 1
ATOM 685 N N . ALA A 1 87 ? 6.309 -6.493 -14.497 1.00 88.31 87 ALA A N 1
ATOM 686 C CA . ALA A 1 87 ? 6.829 -7.624 -15.262 1.00 88.31 87 ALA A CA 1
ATOM 687 C C . ALA A 1 87 ? 8.171 -7.281 -15.920 1.00 88.31 87 ALA A C 1
ATOM 689 O O . ALA A 1 87 ? 9.111 -8.074 -15.844 1.00 88.31 87 ALA A O 1
ATOM 690 N N . PHE A 1 88 ? 8.289 -6.080 -16.497 1.00 95.69 88 PHE A N 1
ATOM 691 C CA . PHE A 1 88 ? 9.550 -5.594 -17.053 1.00 95.69 88 PHE A CA 1
ATOM 692 C C . PHE A 1 88 ? 10.667 -5.573 -16.004 1.00 95.69 88 PHE A C 1
ATOM 694 O O . PHE A 1 88 ? 11.717 -6.156 -16.244 1.00 95.69 88 PHE A O 1
ATOM 701 N N . LEU A 1 89 ? 10.449 -4.970 -14.828 1.00 94.88 89 LEU A N 1
ATOM 702 C CA . LEU A 1 89 ? 11.479 -4.876 -13.782 1.00 94.88 89 LEU A CA 1
ATOM 703 C C . LEU A 1 89 ? 11.961 -6.247 -13.301 1.00 94.88 89 LEU A C 1
ATOM 705 O O . LEU A 1 89 ? 13.149 -6.417 -13.022 1.00 94.88 89 LEU A O 1
ATOM 709 N N . LYS A 1 90 ? 11.050 -7.226 -13.232 1.00 90.94 90 LYS A N 1
ATOM 710 C CA . LYS A 1 90 ? 11.388 -8.612 -12.900 1.00 90.94 90 LYS A CA 1
ATOM 711 C C . LYS A 1 90 ? 12.307 -9.227 -13.957 1.00 90.94 90 LYS A C 1
ATOM 713 O O . LYS A 1 90 ? 13.337 -9.782 -13.596 1.00 90.94 90 LYS A O 1
ATOM 718 N N . MET A 1 91 ? 11.950 -9.118 -15.239 1.00 92.19 91 MET A N 1
ATOM 719 C CA . MET A 1 91 ? 12.762 -9.658 -16.341 1.00 92.19 91 MET A CA 1
ATOM 720 C C . MET A 1 91 ? 14.102 -8.932 -16.481 1.00 92.19 91 MET A C 1
ATOM 722 O O . MET A 1 91 ? 15.125 -9.561 -16.717 1.00 92.19 91 MET A O 1
ATOM 726 N N . TRP A 1 92 ? 14.096 -7.616 -16.283 1.00 95.12 92 TRP A N 1
ATOM 727 C CA . TRP A 1 92 ? 15.278 -6.769 -16.362 1.00 95.12 92 TRP A 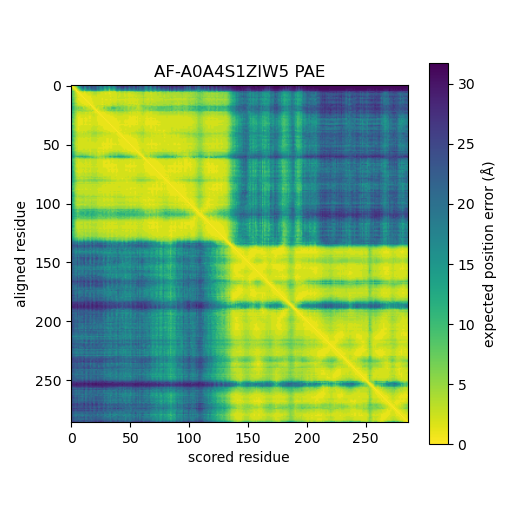CA 1
ATOM 728 C C . TRP A 1 92 ? 16.266 -7.014 -15.212 1.00 95.12 92 TRP A C 1
ATOM 730 O O . TRP A 1 92 ? 17.408 -6.585 -15.311 1.00 95.12 92 TRP A O 1
ATOM 740 N N . GLY A 1 93 ? 15.870 -7.698 -14.132 1.00 92.88 93 GLY A N 1
ATOM 741 C CA . GLY A 1 93 ? 16.765 -8.043 -13.022 1.00 92.88 93 GLY A CA 1
ATOM 742 C C . GLY A 1 93 ? 16.873 -6.964 -11.942 1.00 92.88 93 GLY A C 1
ATOM 743 O O . GLY A 1 93 ? 17.937 -6.768 -11.356 1.00 92.88 93 GLY A O 1
ATOM 744 N N . PHE A 1 94 ? 15.793 -6.234 -11.659 1.00 92.31 94 PHE A N 1
ATOM 745 C CA . PHE A 1 94 ? 15.771 -5.271 -10.555 1.00 92.31 94 PHE A CA 1
ATOM 746 C C . PHE A 1 94 ? 15.781 -5.990 -9.187 1.00 92.31 94 PHE A C 1
ATOM 748 O O . PHE A 1 94 ? 15.007 -6.932 -9.005 1.00 92.31 94 PHE A O 1
ATOM 755 N N . PRO A 1 95 ? 16.575 -5.543 -8.188 1.00 93.00 95 PRO A N 1
ATOM 756 C CA . PRO A 1 95 ? 17.487 -4.392 -8.197 1.00 93.00 95 PRO A CA 1
ATOM 757 C C . PRO A 1 95 ? 18.941 -4.728 -8.583 1.00 93.00 95 PRO A C 1
ATOM 759 O O . PRO A 1 95 ? 19.782 -3.837 -8.539 1.00 93.00 95 PRO A O 1
ATOM 762 N N . ALA A 1 96 ? 19.258 -5.978 -8.933 1.00 92.38 96 ALA A N 1
ATOM 763 C CA . ALA A 1 96 ? 20.631 -6.456 -9.142 1.00 92.38 96 ALA A CA 1
ATOM 764 C C . ALA A 1 96 ? 21.402 -5.701 -10.242 1.00 92.38 96 ALA A C 1
ATOM 766 O O . ALA A 1 96 ? 22.616 -5.557 -10.148 1.00 92.38 96 ALA A O 1
ATOM 767 N N . ASN A 1 97 ? 20.699 -5.175 -11.248 1.00 94.38 97 ASN A N 1
ATOM 768 C CA . ASN A 1 97 ? 21.306 -4.416 -12.346 1.00 94.38 97 ASN A CA 1
ATOM 769 C C . ASN A 1 97 ? 21.489 -2.912 -12.063 1.00 94.38 97 ASN A C 1
ATOM 771 O O . ASN A 1 97 ? 21.939 -2.174 -12.942 1.00 94.38 97 ASN A O 1
ATOM 775 N N . LEU A 1 98 ? 21.148 -2.434 -10.861 1.00 95.12 98 LEU A N 1
ATOM 776 C CA . LEU A 1 98 ? 21.412 -1.053 -10.453 1.00 95.12 98 LEU A CA 1
ATOM 777 C C . LEU A 1 98 ? 22.884 -0.858 -10.086 1.00 95.12 98 LEU A C 1
ATOM 779 O O . LEU A 1 98 ? 23.478 -1.682 -9.391 1.00 95.12 98 LEU A O 1
ATOM 783 N N . ARG A 1 99 ? 23.449 0.282 -10.482 1.00 95.31 99 ARG A N 1
ATOM 784 C CA . ARG A 1 99 ? 24.771 0.709 -10.015 1.00 95.31 99 ARG A CA 1
ATOM 785 C C . ARG A 1 99 ? 24.679 1.460 -8.688 1.00 95.31 99 ARG A C 1
ATOM 787 O O . ARG A 1 99 ? 23.610 1.924 -8.292 1.00 95.31 99 ARG A O 1
ATOM 794 N N . THR A 1 100 ? 25.817 1.651 -8.027 1.00 94.19 100 THR A N 1
ATOM 795 C CA . THR A 1 100 ? 25.909 2.460 -6.802 1.00 94.19 100 THR A CA 1
ATOM 796 C C . THR A 1 100 ? 25.382 3.881 -7.023 1.00 94.19 100 THR A C 1
ATOM 798 O O . THR A 1 100 ? 24.659 4.412 -6.180 1.00 94.19 100 THR A O 1
ATOM 801 N N . GLU A 1 101 ? 25.651 4.480 -8.186 1.00 93.69 101 GLU A N 1
ATOM 802 C CA . GLU A 1 101 ? 25.182 5.826 -8.540 1.00 93.69 101 GLU A CA 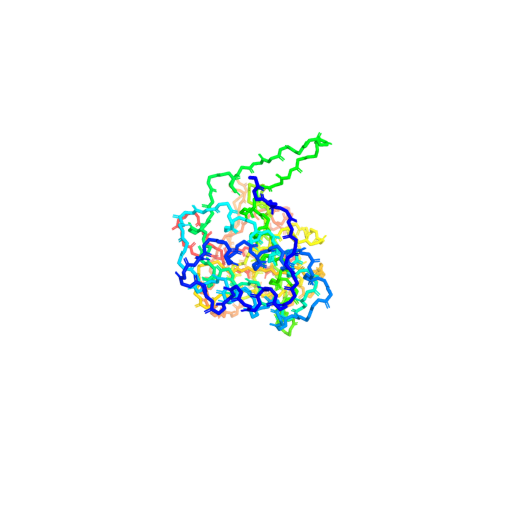1
ATOM 803 C C . GLU A 1 101 ? 23.657 5.899 -8.707 1.00 93.69 101 GLU A C 1
ATOM 805 O O . GLU A 1 101 ? 23.062 6.959 -8.515 1.00 93.69 101 GLU A O 1
ATOM 810 N N . ASP A 1 102 ? 22.997 4.781 -9.023 1.00 95.31 102 ASP A N 1
ATOM 811 C CA . ASP A 1 102 ? 21.536 4.715 -9.160 1.00 95.31 102 ASP A CA 1
ATOM 812 C C . ASP A 1 102 ? 20.812 4.766 -7.803 1.00 95.31 102 ASP A C 1
ATOM 814 O O . ASP A 1 102 ? 19.586 4.932 -7.756 1.00 95.31 102 ASP A O 1
ATOM 818 N N . MET A 1 103 ? 21.565 4.635 -6.706 1.00 92.81 103 MET A N 1
ATOM 819 C CA . MET A 1 103 ? 21.087 4.711 -5.324 1.00 92.81 103 MET A CA 1
ATOM 820 C C . MET A 1 103 ? 21.301 6.093 -4.695 1.00 92.81 103 MET A C 1
ATOM 822 O O . MET A 1 103 ? 20.916 6.306 -3.548 1.00 92.81 103 MET A O 1
ATOM 826 N N . GLN A 1 104 ? 21.903 7.031 -5.427 1.00 93.19 104 GLN A N 1
ATOM 827 C CA . GLN A 1 104 ? 22.296 8.336 -4.905 1.00 93.19 104 GLN A CA 1
ATOM 828 C C . GLN A 1 104 ? 21.488 9.467 -5.538 1.00 93.19 104 GLN A C 1
ATOM 830 O O . GLN A 1 104 ? 21.068 9.408 -6.697 1.00 93.19 104 GLN A O 1
ATOM 835 N N . TRP A 1 105 ? 21.270 10.520 -4.754 1.00 92.69 105 TRP A N 1
ATOM 836 C CA . TRP A 1 105 ? 20.722 11.773 -5.257 1.00 92.69 105 TRP A CA 1
ATOM 837 C C . TRP A 1 105 ? 21.727 12.435 -6.192 1.00 92.69 105 TRP A C 1
ATOM 839 O O . TRP A 1 105 ? 22.931 12.423 -5.936 1.00 92.69 105 TRP A O 1
ATOM 849 N N . ARG A 1 106 ? 21.231 13.033 -7.277 1.00 87.31 106 ARG A N 1
ATOM 850 C CA . ARG A 1 106 ? 22.076 13.719 -8.258 1.00 87.31 106 ARG A CA 1
ATOM 851 C C . ARG A 1 106 ? 21.636 15.159 -8.436 1.00 87.31 106 ARG A C 1
ATOM 853 O O . ARG A 1 106 ? 20.453 15.414 -8.640 1.00 87.31 106 ARG A O 1
ATOM 860 N N . THR A 1 107 ? 22.591 16.079 -8.442 1.00 88.44 107 THR A N 1
ATOM 861 C CA . THR A 1 107 ? 22.368 17.472 -8.844 1.00 88.44 107 THR A CA 1
ATOM 862 C C . THR A 1 107 ? 22.756 17.623 -10.309 1.00 88.44 107 THR A C 1
ATOM 864 O O . THR A 1 107 ? 23.866 17.274 -10.710 1.00 88.44 107 THR A O 1
ATOM 867 N N . LEU A 1 108 ? 21.817 18.081 -11.130 1.00 83.75 108 LEU A N 1
ATOM 868 C CA . LEU A 1 108 ? 22.049 18.368 -12.542 1.00 83.75 108 LEU A CA 1
ATOM 869 C C . LEU A 1 108 ? 22.778 19.709 -12.706 1.00 83.75 108 LEU A C 1
ATOM 871 O O . LEU A 1 108 ? 22.742 20.556 -11.818 1.00 83.75 108 LEU A O 1
ATOM 875 N N . ALA A 1 109 ? 23.367 19.943 -13.883 1.00 83.50 109 ALA A N 1
ATOM 876 C CA . ALA A 1 109 ? 24.069 21.192 -14.203 1.00 83.50 109 ALA A CA 1
ATOM 877 C C . ALA A 1 109 ? 23.194 22.456 -14.054 1.00 83.50 109 ALA A C 1
ATOM 879 O O . ALA A 1 109 ? 23.707 23.545 -13.838 1.00 83.50 109 ALA A O 1
ATOM 880 N N . ASN A 1 110 ? 21.867 22.312 -14.130 1.00 86.81 110 ASN A N 1
ATOM 881 C CA . ASN A 1 110 ? 20.895 23.391 -13.932 1.00 86.81 110 ASN A CA 1
ATOM 882 C C . ASN A 1 110 ? 20.456 23.573 -12.463 1.00 86.81 110 ASN A C 1
ATOM 884 O O . ASN A 1 110 ? 19.427 24.195 -12.209 1.00 86.81 110 ASN A O 1
ATOM 888 N N . GLY A 1 111 ? 21.164 22.966 -11.506 1.00 86.56 111 GLY A N 1
ATOM 889 C CA . GLY A 1 111 ? 20.872 23.046 -10.072 1.00 86.56 111 GLY A CA 1
ATOM 890 C C . GLY A 1 111 ? 19.691 22.192 -9.596 1.00 86.56 111 GLY A C 1
ATOM 891 O O . GLY A 1 111 ? 19.460 22.095 -8.393 1.00 86.56 111 GLY A O 1
ATOM 892 N N . ARG A 1 112 ? 18.945 21.532 -10.495 1.00 87.88 112 ARG A N 1
ATOM 893 C CA . ARG A 1 112 ? 17.839 20.648 -10.097 1.00 87.88 112 ARG A CA 1
ATOM 894 C C . ARG A 1 112 ? 18.373 19.355 -9.494 1.00 87.88 112 ARG A C 1
ATOM 896 O O . ARG A 1 112 ? 19.240 18.703 -10.078 1.00 87.88 112 ARG A O 1
ATOM 903 N N . THR A 1 113 ? 17.795 18.944 -8.373 1.00 89.25 113 THR A N 1
ATOM 904 C CA . THR A 1 113 ? 18.058 17.638 -7.773 1.00 89.25 113 THR A CA 1
ATOM 905 C C . THR A 1 113 ? 17.117 16.586 -8.349 1.00 89.25 113 THR A C 1
ATOM 907 O O . THR A 1 113 ? 15.925 16.812 -8.561 1.00 89.25 113 THR A O 1
ATOM 910 N N . VAL A 1 114 ? 17.668 15.413 -8.635 1.00 87.56 114 VAL A N 1
ATOM 911 C CA . VAL A 1 114 ? 16.944 14.252 -9.145 1.00 87.56 114 VAL A CA 1
ATOM 912 C C . VAL A 1 114 ? 17.087 13.130 -8.130 1.00 87.56 114 VAL A C 1
ATOM 914 O O . VAL A 1 114 ? 18.200 12.784 -7.728 1.00 87.56 114 VAL A O 1
ATOM 917 N N . ALA A 1 115 ? 15.945 12.568 -7.733 1.00 89.88 115 ALA A N 1
ATOM 918 C CA . ALA A 1 115 ? 15.891 11.417 -6.841 1.00 89.88 115 ALA A CA 1
ATOM 919 C C . ALA A 1 115 ? 16.621 10.202 -7.451 1.00 89.88 115 ALA A C 1
ATOM 921 O O . ALA A 1 115 ? 16.625 10.061 -8.685 1.00 89.88 115 ALA A O 1
ATOM 922 N N . PRO A 1 116 ? 17.175 9.303 -6.616 1.00 94.88 116 PRO A N 1
ATOM 923 C CA . PRO A 1 116 ? 17.801 8.064 -7.063 1.00 94.88 116 PRO A CA 1
ATOM 924 C C . PRO A 1 116 ? 16.939 7.299 -8.072 1.00 94.88 116 PRO A C 1
ATOM 926 O O . PRO A 1 116 ? 15.708 7.248 -7.957 1.00 94.88 116 PRO A O 1
ATOM 929 N N . LEU A 1 117 ? 17.572 6.661 -9.060 1.00 94.75 117 LEU A N 1
ATOM 930 C CA . LEU A 1 117 ? 16.853 5.868 -10.061 1.00 94.75 117 LEU A CA 1
ATOM 931 C C . LEU A 1 117 ? 16.083 4.716 -9.404 1.00 94.75 117 LEU A C 1
ATOM 933 O O . LEU A 1 117 ? 14.952 4.439 -9.805 1.00 94.75 117 LEU A O 1
ATOM 937 N N . ARG A 1 118 ? 16.649 4.120 -8.347 1.00 93.62 118 ARG A N 1
ATOM 938 C CA . ARG A 1 118 ? 15.962 3.131 -7.510 1.00 93.62 118 ARG A CA 1
ATOM 939 C C . ARG A 1 118 ? 14.636 3.662 -6.965 1.00 93.62 118 ARG A C 1
ATOM 941 O O . ARG A 1 118 ? 13.595 3.051 -7.187 1.00 93.62 118 ARG A O 1
ATOM 948 N N . GLU A 1 119 ? 14.664 4.814 -6.297 1.00 88.62 119 GLU A N 1
ATOM 949 C CA . GLU A 1 119 ? 13.467 5.415 -5.699 1.00 88.62 119 GLU A CA 1
ATOM 950 C C . GLU A 1 119 ? 12.428 5.794 -6.757 1.00 88.62 119 GLU A C 1
ATOM 952 O O . GLU A 1 119 ? 11.222 5.678 -6.531 1.00 88.62 119 GLU A O 1
ATOM 957 N N . ARG A 1 120 ? 12.880 6.245 -7.932 1.00 93.12 120 ARG A N 1
ATOM 958 C CA . ARG A 1 120 ? 12.002 6.543 -9.069 1.00 93.12 120 ARG A CA 1
ATOM 959 C C . ARG A 1 120 ? 11.334 5.282 -9.614 1.00 93.12 120 ARG A C 1
ATOM 961 O O . ARG A 1 120 ? 10.139 5.324 -9.885 1.00 93.12 120 ARG A O 1
ATOM 968 N N . ALA A 1 121 ? 12.065 4.175 -9.736 1.00 93.06 121 ALA A N 1
ATOM 969 C CA . ALA A 1 121 ? 11.506 2.896 -10.169 1.00 93.06 121 ALA A CA 1
ATOM 970 C C . ALA A 1 121 ? 10.500 2.345 -9.149 1.00 93.06 121 ALA A C 1
ATOM 972 O O . ALA A 1 121 ? 9.386 1.976 -9.515 1.00 93.06 121 ALA A O 1
ATOM 973 N N . GLU A 1 122 ? 10.848 2.362 -7.861 1.00 85.56 122 GLU A N 1
ATOM 974 C CA . GLU A 1 122 ? 9.948 1.940 -6.783 1.00 85.56 122 GLU A CA 1
ATOM 975 C C . GLU A 1 122 ? 8.672 2.794 -6.747 1.00 85.56 122 GLU A C 1
ATOM 977 O O . GLU A 1 122 ? 7.577 2.261 -6.568 1.00 85.56 122 GLU A O 1
ATOM 982 N N . ARG A 1 123 ? 8.789 4.110 -6.961 1.00 83.88 123 ARG A N 1
ATOM 983 C CA . ARG A 1 123 ? 7.644 5.024 -7.076 1.00 83.88 123 ARG A CA 1
ATOM 984 C C . ARG A 1 123 ? 6.768 4.704 -8.281 1.00 83.88 123 ARG A C 1
ATOM 986 O O . ARG A 1 123 ? 5.566 4.546 -8.109 1.00 83.88 123 ARG A O 1
ATOM 993 N N . ALA A 1 124 ? 7.363 4.519 -9.456 1.00 88.12 124 ALA A N 1
ATOM 994 C CA . ALA A 1 124 ? 6.627 4.172 -10.668 1.00 88.12 124 ALA A CA 1
ATOM 995 C C . ALA A 1 124 ? 5.877 2.834 -10.528 1.00 88.12 124 ALA A C 1
ATOM 997 O O . ALA A 1 124 ? 4.756 2.703 -11.006 1.00 88.12 124 ALA A O 1
ATOM 998 N N . VAL A 1 125 ? 6.433 1.848 -9.811 1.00 84.12 125 VAL A N 1
ATOM 999 C CA . VAL A 1 125 ? 5.713 0.600 -9.487 1.00 84.12 125 VAL A CA 1
ATOM 1000 C C . VAL A 1 125 ? 4.513 0.856 -8.580 1.00 84.12 125 VAL A C 1
ATOM 1002 O O . VAL A 1 125 ? 3.465 0.239 -8.778 1.00 84.12 125 VAL A O 1
ATOM 1005 N N . ARG A 1 126 ? 4.641 1.743 -7.585 1.00 77.25 126 ARG A N 1
ATOM 1006 C CA . ARG A 1 126 ? 3.509 2.119 -6.722 1.00 77.25 126 ARG A CA 1
ATOM 1007 C C . ARG A 1 126 ? 2.399 2.776 -7.536 1.00 77.25 126 ARG A C 1
ATOM 1009 O O . ARG A 1 126 ? 1.254 2.351 -7.428 1.00 77.25 126 ARG A O 1
ATOM 1016 N N . GLU A 1 127 ? 2.750 3.733 -8.388 1.00 80.94 127 GLU A N 1
ATOM 1017 C CA . GLU A 1 127 ? 1.811 4.417 -9.285 1.00 80.94 127 GLU A CA 1
ATOM 1018 C C . GLU A 1 127 ? 1.160 3.440 -10.277 1.00 80.94 127 GLU A C 1
ATOM 1020 O O . GLU A 1 127 ? -0.057 3.457 -10.456 1.00 80.94 127 GLU A O 1
ATOM 1025 N N . TYR A 1 128 ? 1.941 2.532 -10.874 1.00 83.62 128 TYR A N 1
ATOM 1026 C CA . TYR A 1 128 ? 1.423 1.485 -11.756 1.00 83.62 128 TYR A CA 1
ATOM 1027 C C . TYR A 1 128 ? 0.377 0.634 -11.038 1.00 83.62 128 TYR A C 1
ATOM 1029 O O . TYR A 1 128 ? -0.721 0.446 -11.558 1.00 83.62 128 TYR A O 1
ATOM 1037 N N . ARG A 1 129 ? 0.693 0.154 -9.828 1.00 76.69 129 ARG A N 1
ATOM 1038 C CA . ARG A 1 129 ? -0.242 -0.640 -9.024 1.00 76.69 129 ARG A CA 1
ATOM 1039 C C . ARG A 1 129 ? -1.501 0.153 -8.715 1.00 76.69 129 ARG A C 1
ATOM 1041 O O . ARG A 1 129 ? -2.574 -0.382 -8.912 1.00 76.69 129 ARG A O 1
ATOM 1048 N N . GLN A 1 130 ? -1.388 1.416 -8.308 1.00 70.69 130 GLN A N 1
ATOM 1049 C CA . GLN A 1 130 ? -2.552 2.273 -8.057 1.00 70.69 130 GLN A CA 1
ATOM 1050 C C . GLN A 1 130 ? -3.479 2.380 -9.278 1.00 70.69 130 GLN A C 1
ATOM 1052 O O . GLN A 1 130 ? -4.690 2.257 -9.122 1.00 70.69 130 GLN A O 1
ATOM 1057 N N . LYS A 1 131 ? -2.920 2.553 -10.484 1.00 72.00 131 LYS A N 1
ATOM 1058 C CA . LYS A 1 131 ? -3.693 2.622 -11.738 1.00 72.00 131 LYS A CA 1
ATOM 1059 C C . LYS A 1 131 ? -4.337 1.292 -12.138 1.00 72.00 131 LYS A C 1
ATOM 1061 O O . LYS A 1 131 ? -5.409 1.297 -12.725 1.00 72.00 131 LYS A O 1
ATOM 1066 N N . HIS A 1 132 ? -3.679 0.175 -11.834 1.00 70.56 132 HIS A N 1
ATOM 1067 C CA . HIS A 1 132 ? -4.089 -1.171 -12.256 1.00 70.56 132 HIS A CA 1
ATOM 1068 C C . HIS A 1 132 ? -4.724 -1.982 -11.125 1.00 70.56 132 HIS A C 1
ATOM 1070 O O . HIS A 1 132 ? -4.784 -3.209 -11.187 1.00 70.56 132 HIS A O 1
ATOM 1076 N N . ILE A 1 133 ? -5.161 -1.313 -10.063 1.00 67.50 133 ILE A N 1
ATOM 1077 C CA . ILE A 1 133 ? -5.923 -1.965 -9.013 1.00 67.50 133 ILE A CA 1
ATOM 1078 C C . ILE A 1 133 ? -7.270 -2.379 -9.562 1.00 67.50 133 ILE A C 1
ATOM 1080 O O . ILE A 1 133 ? -7.988 -1.581 -10.164 1.00 67.50 133 ILE A O 1
ATOM 1084 N N . ASP A 1 134 ? -7.630 -3.623 -9.271 1.00 62.94 134 ASP A N 1
ATOM 1085 C CA . ASP A 1 134 ? -9.002 -4.061 -9.400 1.00 62.94 134 ASP A CA 1
ATOM 1086 C C . ASP A 1 134 ? -9.861 -3.326 -8.360 1.00 62.94 134 ASP A C 1
ATOM 1088 O O . ASP A 1 134 ? -9.980 -3.708 -7.193 1.00 62.94 134 ASP A O 1
ATOM 1092 N N . ILE A 1 135 ? -10.444 -2.213 -8.797 1.00 60.28 135 ILE A N 1
ATOM 1093 C CA . ILE A 1 135 ? -11.359 -1.399 -8.002 1.00 60.28 135 ILE A CA 1
ATOM 1094 C C . ILE A 1 135 ? -12.724 -2.075 -7.802 1.00 60.28 135 ILE A C 1
ATOM 1096 O O . ILE A 1 135 ? -13.592 -1.470 -7.173 1.00 60.28 135 ILE A O 1
ATOM 1100 N N . SER A 1 136 ? -12.958 -3.290 -8.312 1.00 62.66 136 SER A N 1
ATOM 1101 C CA . SER A 1 136 ? -14.175 -4.039 -7.983 1.00 62.66 136 SER A CA 1
ATOM 1102 C C . SER A 1 136 ? -14.180 -4.493 -6.517 1.00 62.66 136 SER A C 1
ATOM 1104 O O . SER A 1 136 ? -15.232 -4.519 -5.882 1.00 62.66 136 SER A O 1
ATOM 1106 N N . GLN A 1 137 ? -13.005 -4.740 -5.927 1.00 75.25 137 GLN A N 1
ATOM 1107 C CA . GLN A 1 137 ? -12.864 -5.216 -4.547 1.00 75.25 137 GLN A CA 1
ATOM 1108 C C . GLN A 1 137 ? -12.700 -4.076 -3.531 1.00 75.25 137 GLN A C 1
ATOM 1110 O O . GLN A 1 137 ? -11.784 -4.075 -2.711 1.00 75.25 137 GLN A O 1
ATOM 1115 N N . LYS A 1 138 ? -13.572 -3.065 -3.566 1.00 87.31 138 LYS A N 1
ATOM 1116 C CA . LYS A 1 138 ? -13.546 -1.983 -2.565 1.00 87.31 138 LYS A CA 1
ATOM 1117 C C . LYS A 1 138 ? -14.059 -2.478 -1.217 1.00 87.31 138 LYS A C 1
ATOM 1119 O O . LYS A 1 138 ? -15.066 -3.175 -1.140 1.00 87.31 138 LYS A O 1
ATOM 1124 N N . THR A 1 139 ? -13.410 -2.035 -0.148 1.00 92.62 139 THR A N 1
ATOM 1125 C CA . THR A 1 139 ? -13.889 -2.210 1.225 1.00 92.62 139 THR A CA 1
ATOM 1126 C C . THR A 1 139 ? -13.698 -0.920 2.017 1.00 92.62 139 THR A C 1
ATOM 1128 O O . THR A 1 139 ? -13.054 0.028 1.561 1.00 92.62 139 THR A O 1
ATOM 1131 N N . ILE A 1 140 ? -14.275 -0.879 3.211 1.00 95.69 140 ILE A N 1
ATOM 1132 C CA . ILE A 1 140 ? -14.039 0.176 4.192 1.00 95.69 140 ILE A CA 1
ATOM 1133 C C . ILE A 1 140 ? -12.948 -0.289 5.157 1.00 95.69 140 ILE A C 1
ATOM 1135 O O . ILE A 1 140 ? -12.855 -1.476 5.476 1.00 95.69 140 ILE A O 1
ATOM 1139 N N . GLY A 1 141 ? -12.107 0.640 5.600 1.00 96.81 141 GLY A N 1
ATOM 1140 C CA . GLY A 1 141 ? -11.112 0.410 6.635 1.00 96.81 141 GLY A CA 1
ATOM 1141 C C . GLY A 1 141 ? -11.053 1.539 7.653 1.00 96.81 141 GLY A C 1
ATOM 1142 O O . GLY A 1 141 ? -1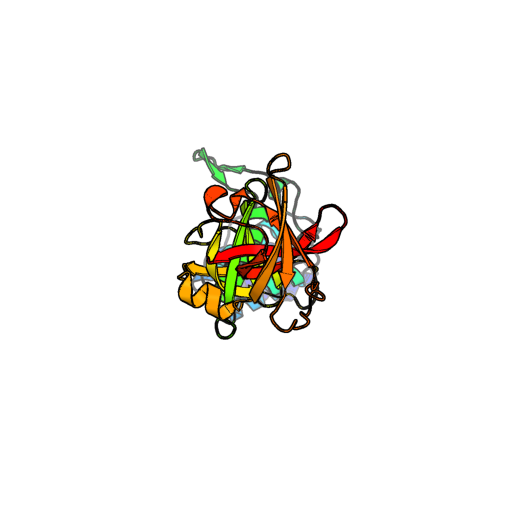1.441 2.667 7.364 1.00 96.81 141 GLY A O 1
ATOM 1143 N N . TYR A 1 142 ? -10.557 1.216 8.842 1.00 97.81 142 TYR A N 1
ATOM 1144 C CA . TYR A 1 142 ? -10.300 2.135 9.943 1.00 97.81 142 TYR A CA 1
ATOM 1145 C C . TYR A 1 142 ? -8.835 2.571 9.936 1.00 97.81 142 TYR A C 1
ATOM 1147 O O . TYR A 1 142 ? -7.929 1.736 9.828 1.00 97.81 142 TYR A O 1
ATOM 1155 N N . VAL A 1 143 ? -8.597 3.873 10.066 1.00 97.44 143 VAL A N 1
ATOM 1156 C CA . VAL A 1 143 ? -7.268 4.487 9.994 1.00 97.44 143 VAL A CA 1
ATOM 1157 C C . VAL A 1 143 ? -6.670 4.559 11.400 1.00 97.44 143 VAL A C 1
ATOM 1159 O O . VAL A 1 143 ? -6.957 5.469 12.173 1.00 97.44 143 VAL A O 1
ATOM 1162 N N . ASP A 1 144 ? -5.813 3.594 11.738 1.00 96.38 144 ASP A N 1
ATOM 1163 C CA . ASP A 1 144 ? -5.252 3.435 13.089 1.00 96.38 144 ASP A CA 1
ATOM 1164 C C . ASP A 1 144 ? -4.217 4.505 13.435 1.00 96.38 144 ASP A C 1
ATOM 1166 O O . ASP A 1 144 ? -4.237 5.075 14.523 1.00 96.38 144 ASP A O 1
ATOM 1170 N N . ARG A 1 145 ? -3.257 4.732 12.533 1.00 94.88 145 ARG A N 1
ATOM 1171 C CA . ARG A 1 145 ? -2.168 5.694 12.741 1.00 94.88 145 ARG A CA 1
ATOM 1172 C C . ARG A 1 145 ? -1.437 6.021 11.449 1.00 94.88 145 ARG A C 1
ATOM 1174 O O . ARG A 1 145 ? -1.426 5.221 10.512 1.00 94.88 145 ARG A O 1
ATOM 1181 N N . TYR A 1 146 ? -0.736 7.145 11.470 1.00 95.38 146 TYR A N 1
ATOM 1182 C CA . TYR A 1 146 ? 0.277 7.507 10.487 1.00 95.38 146 TYR A CA 1
ATOM 1183 C C . TYR A 1 146 ? 1.679 7.174 11.021 1.00 95.38 146 TYR A C 1
ATOM 1185 O O . TYR A 1 146 ? 1.989 7.448 12.180 1.00 95.38 146 TYR A O 1
ATOM 1193 N N . ASP A 1 147 ? 2.515 6.566 10.184 1.00 92.19 147 ASP A N 1
ATOM 1194 C CA . ASP A 1 147 ? 3.933 6.328 10.443 1.00 92.19 147 ASP A CA 1
ATOM 1195 C C . ASP A 1 147 ? 4.760 7.393 9.701 1.00 92.19 147 ASP A C 1
ATOM 1197 O O . ASP A 1 147 ? 4.903 7.309 8.478 1.00 92.19 147 ASP A O 1
ATOM 1201 N N . PRO A 1 148 ? 5.326 8.393 10.400 1.00 87.56 148 PRO A N 1
ATOM 1202 C CA . PRO A 1 148 ? 6.072 9.471 9.755 1.00 87.56 148 PRO A CA 1
ATOM 1203 C C . PRO A 1 148 ? 7.427 9.018 9.202 1.00 87.56 148 PRO A C 1
ATOM 1205 O O . PRO A 1 148 ? 7.948 9.649 8.283 1.00 87.56 148 PRO A O 1
ATOM 1208 N N . LYS A 1 149 ? 8.003 7.930 9.734 1.00 84.56 149 LYS A N 1
ATOM 1209 C CA . LYS A 1 149 ? 9.297 7.402 9.284 1.00 84.56 149 LYS A CA 1
ATOM 1210 C C . LYS A 1 149 ? 9.156 6.739 7.919 1.00 84.56 149 LYS A C 1
ATOM 1212 O O . LYS A 1 149 ? 10.001 6.934 7.049 1.00 84.56 149 LYS A O 1
ATOM 1217 N N . HIS A 1 150 ? 8.092 5.961 7.749 1.00 80.25 150 HIS A N 1
ATOM 1218 C CA . HIS A 1 150 ? 7.824 5.216 6.520 1.00 80.25 150 HIS A CA 1
ATOM 1219 C C . HIS A 1 150 ? 6.804 5.897 5.592 1.00 80.25 150 HIS A C 1
ATOM 1221 O O . HIS A 1 150 ? 6.586 5.413 4.485 1.00 80.25 150 HIS A O 1
ATOM 1227 N N . LYS A 1 151 ? 6.238 7.038 6.014 1.00 86.81 151 LYS A N 1
ATOM 1228 C CA . LYS A 1 151 ? 5.264 7.858 5.272 1.00 86.81 151 LYS A CA 1
ATOM 1229 C C . LYS A 1 151 ? 4.057 7.053 4.794 1.00 86.81 151 LYS A C 1
ATOM 1231 O O . LYS A 1 151 ? 3.656 7.088 3.632 1.00 86.81 151 LYS A O 1
ATOM 1236 N N . HIS A 1 152 ? 3.475 6.285 5.710 1.00 90.56 152 HIS A N 1
ATOM 1237 C CA . HIS A 1 152 ? 2.310 5.464 5.400 1.00 90.56 152 HIS A CA 1
ATOM 1238 C C . HIS A 1 152 ? 1.271 5.470 6.513 1.00 90.56 152 HIS A C 1
ATOM 1240 O O . HIS A 1 152 ? 1.566 5.737 7.676 1.00 90.56 152 HIS A O 1
ATOM 1246 N N . TYR A 1 153 ? 0.044 5.120 6.157 1.00 94.94 153 TYR A N 1
ATOM 1247 C CA . TYR A 1 153 ? -1.066 4.926 7.077 1.00 94.94 153 TYR A CA 1
ATOM 1248 C C . TYR A 1 153 ? -1.275 3.440 7.339 1.00 94.94 153 TYR A C 1
ATOM 1250 O O . TYR A 1 153 ? -1.252 2.621 6.419 1.00 94.94 153 TYR A O 1
ATOM 1258 N N . HIS A 1 154 ? -1.507 3.093 8.600 1.00 95.38 154 HIS A N 1
ATOM 1259 C CA . HIS A 1 154 ? -1.948 1.764 8.998 1.00 95.38 154 HIS A CA 1
ATOM 1260 C C . HIS A 1 154 ? -3.473 1.712 8.944 1.00 95.38 154 HIS A C 1
ATOM 1262 O O . HIS A 1 154 ? -4.139 2.445 9.675 1.00 95.38 154 HIS A O 1
ATOM 1268 N N . ILE A 1 155 ? -4.010 0.839 8.095 1.00 96.44 155 ILE A N 1
ATOM 1269 C CA . ILE A 1 155 ? -5.450 0.656 7.908 1.00 96.44 155 ILE A CA 1
ATOM 1270 C C . ILE A 1 155 ? -5.813 -0.771 8.304 1.00 96.44 155 ILE A C 1
ATOM 1272 O O .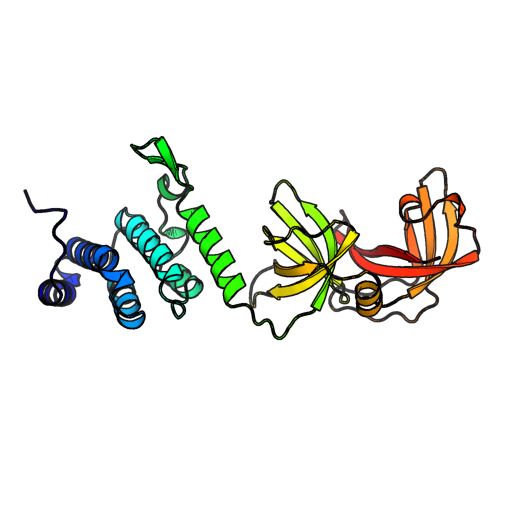 ILE A 1 155 ? -5.117 -1.716 7.930 1.00 96.44 155 ILE A O 1
ATOM 1276 N N . PHE A 1 156 ? -6.892 -0.930 9.058 1.00 96.81 156 PHE A N 1
ATOM 1277 C CA . PHE A 1 156 ? -7.493 -2.230 9.344 1.00 96.81 156 PHE A CA 1
ATOM 1278 C C . PHE A 1 156 ? -8.830 -2.328 8.633 1.00 96.81 156 PHE A C 1
ATOM 1280 O O . PHE A 1 156 ? -9.486 -1.311 8.454 1.00 96.81 156 PHE A O 1
ATOM 1287 N N . ASP A 1 157 ? -9.235 -3.518 8.218 1.00 95.56 157 ASP A N 1
ATOM 1288 C CA . ASP A 1 157 ? -10.577 -3.754 7.687 1.00 95.56 157 ASP A CA 1
ATOM 1289 C C . ASP A 1 157 ? -11.461 -4.497 8.712 1.00 95.56 157 ASP A C 1
ATOM 1291 O O . ASP A 1 157 ? -10.959 -4.914 9.763 1.00 95.56 157 ASP A O 1
ATOM 1295 N N . PRO A 1 158 ? -12.761 -4.701 8.427 1.00 94.50 158 PRO A N 1
ATOM 1296 C CA . PRO A 1 158 ? -13.666 -5.441 9.310 1.00 94.50 158 PRO A CA 1
ATOM 1297 C C . PRO A 1 158 ? -13.222 -6.874 9.627 1.00 94.50 158 PRO A C 1
ATOM 1299 O O . PRO A 1 158 ? -13.582 -7.432 10.657 1.00 94.50 158 PRO A O 1
ATOM 1302 N N . LEU A 1 159 ? -12.393 -7.476 8.769 1.00 93.56 159 LEU A N 1
ATOM 1303 C CA . LEU A 1 159 ? -11.842 -8.819 8.958 1.00 93.56 159 LEU A CA 1
ATOM 1304 C C . LEU A 1 159 ? -10.523 -8.806 9.745 1.00 93.56 159 LEU A C 1
ATOM 1306 O O . LEU A 1 159 ? -9.800 -9.803 9.764 1.00 93.56 159 LEU A O 1
ATOM 1310 N N . SER A 1 160 ? -10.195 -7.683 10.393 1.00 94.88 160 SER A N 1
ATOM 1311 C CA . SER A 1 160 ? -8.973 -7.472 11.178 1.00 94.88 160 SER A CA 1
ATOM 1312 C C . SER A 1 160 ? -7.664 -7.594 10.387 1.00 94.88 160 SER A C 1
ATOM 1314 O O . SER A 1 160 ? -6.579 -7.729 10.973 1.00 94.88 160 SER A O 1
ATOM 1316 N N . ARG A 1 161 ? -7.729 -7.540 9.052 1.00 92.88 161 ARG A N 1
ATOM 1317 C CA . ARG A 1 161 ? -6.545 -7.578 8.189 1.00 92.88 161 ARG A CA 1
ATOM 1318 C C . ARG A 1 161 ? -5.858 -6.221 8.251 1.00 92.88 161 ARG A C 1
ATOM 1320 O O . ARG A 1 161 ? -6.497 -5.179 8.148 1.00 92.88 161 ARG A O 1
ATOM 1327 N N . HIS A 1 162 ? -4.539 -6.242 8.418 1.00 93.50 162 HIS A N 1
ATOM 1328 C CA . HIS A 1 162 ? -3.713 -5.038 8.486 1.00 93.50 162 HIS A CA 1
ATOM 1329 C C . HIS A 1 162 ? -3.148 -4.708 7.104 1.00 93.50 162 HIS A C 1
ATOM 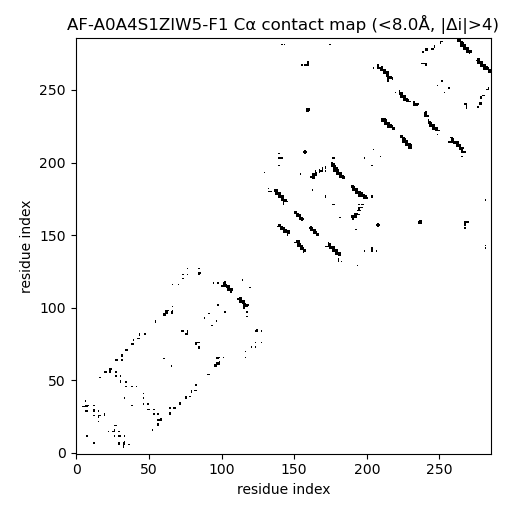1331 O O . HIS A 1 162 ? -2.460 -5.533 6.503 1.00 93.50 162 HIS A O 1
ATOM 1337 N N . PHE A 1 163 ? -3.411 -3.490 6.640 1.00 93.31 163 PHE A N 1
ATOM 1338 C CA . PHE A 1 163 ? -2.901 -2.920 5.404 1.00 93.31 163 PHE A CA 1
ATOM 1339 C C . PHE A 1 163 ? -2.075 -1.660 5.656 1.00 93.31 163 PHE A C 1
ATOM 1341 O O . PHE A 1 163 ? -2.200 -0.979 6.680 1.00 93.31 163 PHE A O 1
ATOM 1348 N N . VAL A 1 164 ? -1.237 -1.339 4.678 1.00 91.44 164 VAL A N 1
ATOM 1349 C CA . VAL A 1 164 ? -0.427 -0.123 4.659 1.00 91.44 164 VAL A CA 1
ATOM 1350 C C . VAL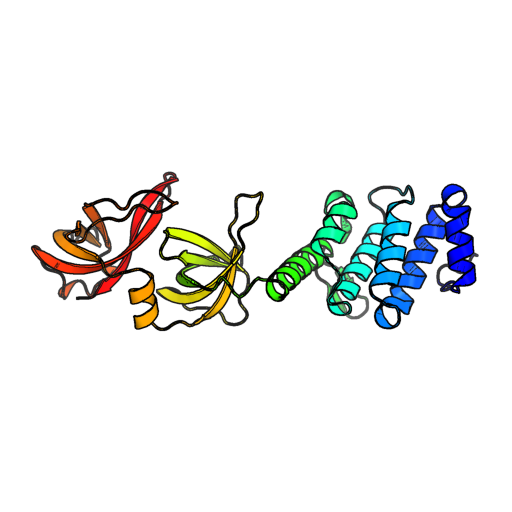 A 1 164 ? -0.764 0.701 3.417 1.00 91.44 164 VAL A C 1
ATOM 1352 O O . VAL A 1 164 ? -0.610 0.211 2.297 1.00 91.44 164 VAL A O 1
ATOM 1355 N N . ALA A 1 165 ? -1.221 1.939 3.608 1.00 90.31 165 ALA A N 1
ATOM 1356 C CA . ALA A 1 165 ? -1.458 2.899 2.528 1.00 90.31 165 ALA A CA 1
ATOM 1357 C C . ALA A 1 165 ? -0.325 3.926 2.468 1.00 90.31 165 ALA A C 1
ATOM 1359 O O . ALA A 1 165 ? -0.137 4.706 3.398 1.00 90.31 165 ALA A O 1
ATOM 1360 N N . ILE A 1 166 ? 0.436 3.909 1.377 1.00 85.81 166 ILE A N 1
ATOM 1361 C CA . ILE A 1 166 ? 1.603 4.774 1.163 1.00 85.81 166 ILE A CA 1
ATOM 1362 C C . ILE A 1 166 ? 1.153 6.009 0.383 1.00 85.81 166 ILE A C 1
ATOM 1364 O O . ILE A 1 166 ? 0.555 5.839 -0.679 1.00 85.81 166 ILE A O 1
ATOM 1368 N N . ASP A 1 167 ? 1.459 7.203 0.900 1.00 79.25 167 ASP A N 1
ATOM 1369 C CA . ASP A 1 167 ? 1.197 8.508 0.266 1.00 79.25 167 ASP A CA 1
ATOM 1370 C C . ASP A 1 167 ? -0.151 8.583 -0.490 1.00 79.25 167 ASP A C 1
ATOM 1372 O O . ASP A 1 167 ? -0.176 8.761 -1.713 1.00 79.25 167 ASP A O 1
ATOM 1376 N N . PRO A 1 168 ? -1.294 8.395 0.199 1.00 80.00 168 PRO A N 1
ATOM 1377 C CA . PRO A 1 168 ? -2.592 8.501 -0.451 1.00 80.00 168 PRO A CA 1
ATOM 1378 C C . PRO A 1 168 ? -2.815 9.931 -0.990 1.00 80.00 168 PRO A C 1
ATOM 1380 O O . PRO A 1 168 ? -2.465 10.887 -0.295 1.00 80.00 168 PRO A O 1
ATOM 1383 N N . PRO A 1 169 ? -3.427 10.107 -2.183 1.00 73.88 169 PRO A N 1
ATOM 1384 C CA . PRO A 1 169 ? -3.619 11.428 -2.801 1.00 73.88 169 PRO A CA 1
ATOM 1385 C C . PRO A 1 169 ? -4.369 12.411 -1.900 1.00 73.88 169 PRO A C 1
ATOM 1387 O O . PRO A 1 169 ? -4.085 13.606 -1.881 1.00 73.88 169 PRO A O 1
ATOM 1390 N N . THR A 1 170 ? -5.319 11.883 -1.130 1.00 83.19 170 THR A N 1
ATOM 1391 C CA . THR A 1 170 ? -6.003 12.594 -0.057 1.00 83.19 170 THR A CA 1
ATOM 1392 C C . THR A 1 170 ? -5.650 11.906 1.260 1.00 83.19 170 THR A C 1
ATOM 1394 O O . THR A 1 170 ? -6.111 10.785 1.497 1.00 83.19 170 THR A O 1
ATOM 1397 N N . PRO A 1 171 ? -4.820 12.536 2.110 1.00 88.38 171 PRO A N 1
ATOM 1398 C CA . PRO A 1 171 ? -4.467 12.005 3.420 1.00 88.38 171 PRO A CA 1
ATOM 1399 C C . PRO A 1 171 ? -5.712 11.752 4.284 1.00 88.38 171 PRO A C 1
ATOM 1401 O O . PRO A 1 171 ? -6.463 12.694 4.545 1.00 88.38 171 PRO A O 1
ATOM 1404 N N . PRO A 1 172 ? -5.964 10.510 4.737 1.00 92.81 172 PRO A N 1
ATOM 1405 C CA . PRO A 1 172 ? -7.076 10.243 5.633 1.00 92.81 172 PRO A CA 1
ATOM 1406 C C . PRO A 1 172 ? -6.750 10.700 7.063 1.00 92.81 172 PRO A C 1
ATOM 1408 O O . PRO A 1 172 ? -5.589 10.711 7.484 1.00 92.81 172 PRO A O 1
ATOM 1411 N N . ALA A 1 173 ? -7.783 11.048 7.831 1.00 94.88 173 ALA A N 1
ATOM 1412 C CA . ALA A 1 173 ? -7.631 11.388 9.241 1.00 94.88 173 ALA A CA 1
ATOM 1413 C C . ALA A 1 173 ? -7.403 10.124 10.088 1.00 94.88 173 ALA A C 1
ATOM 1415 O O . ALA A 1 173 ? -7.988 9.072 9.843 1.00 94.88 173 ALA A O 1
ATOM 1416 N N . VAL A 1 174 ? -6.545 10.213 11.104 1.00 95.69 174 VAL A N 1
ATOM 1417 C CA . VAL A 1 174 ? -6.392 9.132 12.090 1.00 95.69 174 VAL A CA 1
ATOM 1418 C C . VAL A 1 174 ? -7.651 9.063 12.953 1.00 95.69 174 VAL A C 1
ATOM 1420 O O . VAL A 1 174 ? -8.164 10.095 13.375 1.00 95.69 174 VAL A O 1
ATOM 1423 N N . GLY A 1 175 ? -8.143 7.852 13.211 1.00 95.06 175 GLY A N 1
ATOM 1424 C CA . GLY A 1 175 ? -9.399 7.628 13.926 1.00 95.06 175 GLY A CA 1
ATOM 1425 C C . GLY A 1 175 ? -10.655 7.737 13.058 1.00 95.06 175 GLY A C 1
ATOM 1426 O O . GLY A 1 175 ? -11.759 7.692 13.592 1.00 95.06 175 GLY A O 1
ATOM 1427 N N . SER A 1 176 ? -10.508 7.880 11.736 1.00 96.25 176 SER A N 1
ATOM 1428 C CA . SER A 1 176 ? -11.624 7.902 10.788 1.00 96.25 176 SER A CA 1
ATOM 1429 C C . SER A 1 176 ? -11.697 6.624 9.953 1.00 96.25 176 SER A C 1
ATOM 1431 O O . SER A 1 176 ? -10.858 5.722 10.057 1.00 96.25 176 SER A O 1
ATOM 1433 N N . TYR A 1 177 ? -12.694 6.573 9.070 1.00 97.50 177 TYR A N 1
ATOM 1434 C CA . TYR A 1 177 ? -12.827 5.522 8.070 1.00 97.50 177 TYR A CA 1
ATOM 1435 C C . TYR A 1 177 ? -12.418 6.007 6.686 1.00 97.50 177 TYR A C 1
ATOM 1437 O O . TYR A 1 177 ? -12.453 7.200 6.369 1.00 97.50 177 TYR A O 1
ATOM 1445 N N . VAL A 1 178 ? -12.017 5.053 5.857 1.00 96.31 178 VAL A N 1
ATOM 1446 C CA . VAL A 1 178 ? -11.599 5.283 4.480 1.00 96.31 178 VAL A CA 1
ATOM 1447 C C . VAL A 1 178 ? -12.082 4.138 3.605 1.00 96.31 178 VAL A C 1
ATOM 1449 O O . VAL A 1 178 ? -11.977 2.965 3.973 1.00 96.31 178 VAL A O 1
ATOM 1452 N N . ARG A 1 179 ? -12.591 4.468 2.421 1.00 94.12 179 ARG A N 1
ATOM 1453 C CA . ARG A 1 179 ? -12.829 3.482 1.374 1.00 94.12 179 ARG A CA 1
ATOM 1454 C C . ARG A 1 179 ? -11.508 3.201 0.681 1.00 94.12 179 ARG A C 1
ATOM 1456 O O . ARG A 1 179 ? -10.833 4.127 0.230 1.00 94.12 179 ARG A O 1
ATOM 1463 N N . PHE A 1 180 ? -11.126 1.936 0.591 1.00 92.00 180 PHE A N 1
ATOM 1464 C CA . PHE A 1 180 ? -9.862 1.544 -0.014 1.00 92.00 180 PHE A CA 1
ATOM 1465 C C . PHE A 1 180 ? -10.001 0.268 -0.839 1.00 92.00 180 PHE A C 1
ATOM 1467 O O . PHE A 1 180 ? -10.927 -0.523 -0.655 1.00 92.00 180 PHE A O 1
ATOM 1474 N N . ALA A 1 181 ? -9.058 0.079 -1.755 1.00 88.75 181 ALA A N 1
ATOM 1475 C CA . ALA A 1 181 ? -8.882 -1.174 -2.469 1.00 88.75 181 ALA A CA 1
ATOM 1476 C C . ALA A 1 181 ? -7.687 -1.942 -1.870 1.00 88.75 181 ALA A C 1
ATOM 1478 O O . ALA A 1 181 ? -6.583 -1.379 -1.784 1.00 88.75 181 ALA A O 1
ATOM 1479 N N . PRO A 1 182 ? -7.881 -3.191 -1.412 1.00 87.94 182 PRO A N 1
ATOM 1480 C CA . PRO A 1 182 ? -6.813 -4.021 -0.891 1.00 87.94 182 PRO A CA 1
ATOM 1481 C C . PRO A 1 182 ? -5.936 -4.527 -2.039 1.00 87.94 182 PRO A C 1
ATOM 1483 O O . PRO A 1 182 ? -6.414 -4.983 -3.070 1.00 87.94 182 PRO A O 1
ATOM 1486 N N . VAL A 1 183 ? -4.628 -4.501 -1.824 1.00 81.31 183 VAL A N 1
ATOM 1487 C CA . VAL A 1 183 ? -3.633 -5.119 -2.697 1.00 81.31 183 VAL A CA 1
ATOM 1488 C C . VAL A 1 183 ? -2.926 -6.181 -1.874 1.00 81.31 183 VAL A C 1
ATOM 1490 O O . VAL A 1 183 ? -2.084 -5.879 -1.021 1.00 81.31 183 VAL A O 1
ATOM 1493 N N . ILE A 1 184 ? -3.320 -7.429 -2.106 1.00 72.38 184 ILE A N 1
ATOM 1494 C CA . ILE A 1 184 ? -2.795 -8.599 -1.409 1.00 72.38 184 ILE A CA 1
ATOM 1495 C C . ILE A 1 184 ? -1.880 -9.331 -2.396 1.00 72.38 184 ILE A C 1
ATOM 1497 O O . ILE A 1 184 ? -2.373 -9.859 -3.390 1.00 72.38 184 ILE A O 1
ATOM 1501 N N . PRO A 1 185 ? -0.555 -9.331 -2.186 1.00 64.88 185 PRO A N 1
ATOM 1502 C CA . PRO A 1 185 ? 0.346 -10.051 -3.074 1.00 64.88 185 PRO A CA 1
ATOM 1503 C C . PRO A 1 185 ? 0.158 -11.567 -2.921 1.00 64.88 185 PRO A C 1
ATOM 1505 O O . PRO A 1 185 ? 0.011 -12.058 -1.805 1.00 64.88 185 PRO A O 1
ATOM 1508 N N . GLU A 1 186 ? 0.248 -12.319 -4.023 1.00 53.53 186 GLU A N 1
ATOM 1509 C CA . GLU A 1 186 ? 0.254 -13.795 -3.995 1.00 53.53 186 GLU A CA 1
ATOM 1510 C C . GLU A 1 186 ? 1.445 -14.361 -3.200 1.00 53.53 186 GLU A C 1
ATOM 1512 O O . GLU A 1 186 ? 1.363 -15.438 -2.614 1.00 53.53 186 GLU A O 1
ATOM 1517 N N . LYS A 1 187 ? 2.569 -13.629 -3.176 1.00 48.97 187 LYS A N 1
ATOM 1518 C CA . LYS A 1 187 ? 3.775 -13.948 -2.401 1.00 48.97 187 LYS A CA 1
ATOM 1519 C C . LYS A 1 187 ? 4.330 -12.682 -1.744 1.00 48.97 187 LYS A C 1
ATOM 1521 O O . LYS A 1 187 ? 4.674 -11.725 -2.435 1.00 48.97 187 LYS A O 1
ATOM 1526 N N . GLY A 1 188 ? 4.447 -12.690 -0.417 1.00 52.59 188 GLY A N 1
ATOM 1527 C CA . GLY A 1 188 ? 4.996 -11.590 0.383 1.00 52.59 188 GLY A CA 1
ATOM 1528 C C . GLY A 1 188 ? 4.182 -11.308 1.648 1.00 52.59 188 GLY A C 1
ATOM 1529 O O . GLY A 1 188 ? 3.026 -11.700 1.757 1.00 52.59 188 GLY A O 1
ATOM 1530 N N . ASN A 1 189 ? 4.791 -10.609 2.610 1.00 57.53 189 ASN A N 1
ATOM 1531 C CA . ASN A 1 189 ? 4.208 -10.421 3.948 1.00 57.53 189 ASN A CA 1
ATOM 1532 C C . ASN A 1 189 ? 3.404 -9.120 4.109 1.00 57.53 189 ASN A C 1
ATOM 1534 O O . ASN A 1 189 ? 2.755 -8.927 5.135 1.00 57.53 189 ASN A O 1
ATOM 1538 N N . PHE A 1 190 ? 3.463 -8.208 3.135 1.00 65.12 190 PHE A N 1
ATOM 1539 C CA . PHE A 1 190 ? 2.884 -6.872 3.262 1.00 65.12 190 PHE A CA 1
ATOM 1540 C C . PHE A 1 190 ? 1.644 -6.721 2.390 1.00 65.12 190 PHE A C 1
ATOM 1542 O O . PHE A 1 190 ? 1.733 -6.691 1.164 1.00 65.12 190 PHE A O 1
ATOM 1549 N N . LYS A 1 191 ? 0.489 -6.588 3.046 1.00 82.88 191 LYS A N 1
ATOM 1550 C CA . LYS A 1 191 ? -0.763 -6.184 2.408 1.00 82.88 191 LYS A CA 1
ATOM 1551 C C . LYS A 1 191 ? -0.756 -4.660 2.285 1.00 82.88 191 LYS A C 1
ATOM 1553 O O . LYS A 1 191 ? -0.520 -3.952 3.266 1.00 82.88 191 LYS A O 1
ATOM 1558 N N . THR A 1 192 ? -1.000 -4.146 1.089 1.00 86.50 192 THR A N 1
ATOM 1559 C CA . THR A 1 192 ? -1.063 -2.699 0.838 1.00 86.50 192 THR A CA 1
ATOM 1560 C C . THR A 1 192 ? -2.497 -2.261 0.583 1.00 86.50 192 THR A C 1
ATOM 1562 O O . THR A 1 192 ? -3.327 -3.063 0.169 1.00 86.50 192 THR A O 1
ATOM 1565 N N . ALA A 1 193 ? -2.796 -0.997 0.846 1.00 87.94 193 ALA A N 1
ATOM 1566 C CA . ALA A 1 193 ? -4.096 -0.394 0.595 1.00 87.94 193 ALA A CA 1
ATOM 1567 C C . ALA A 1 193 ? -3.930 0.824 -0.308 1.00 87.94 193 ALA A C 1
ATOM 1569 O O . ALA A 1 193 ? -3.028 1.637 -0.100 1.00 87.94 193 ALA A O 1
ATOM 1570 N N . VAL A 1 194 ? -4.828 0.979 -1.276 1.00 86.88 194 VAL A N 1
ATOM 1571 C CA . VAL A 1 194 ? -4.982 2.246 -1.994 1.00 86.88 194 VAL A CA 1
ATOM 1572 C C . VAL A 1 194 ? -6.227 2.929 -1.480 1.00 86.88 194 VAL A C 1
ATOM 1574 O O . VAL A 1 194 ? -7.343 2.495 -1.756 1.00 86.88 194 VAL A O 1
ATOM 1577 N N . ALA A 1 195 ? -6.007 3.962 -0.668 1.00 88.69 195 ALA A N 1
ATOM 1578 C CA . ALA A 1 195 ? -7.065 4.808 -0.142 1.00 88.69 195 ALA A CA 1
ATOM 1579 C C . ALA A 1 195 ? -7.684 5.614 -1.286 1.00 88.69 195 ALA A C 1
ATOM 1581 O O . ALA A 1 195 ? -6.973 6.291 -2.028 1.00 88.69 195 ALA A O 1
ATOM 1582 N N . LEU A 1 196 ? -9.002 5.506 -1.427 1.00 87.56 196 LEU A N 1
ATOM 1583 C CA . LEU A 1 196 ? -9.760 6.095 -2.526 1.00 87.56 196 LEU A CA 1
ATOM 1584 C C . LEU A 1 196 ? -10.463 7.373 -2.081 1.00 87.56 196 LEU A C 1
ATOM 1586 O O . LEU A 1 196 ? -10.369 8.395 -2.751 1.00 87.56 196 LEU A O 1
ATOM 1590 N N . SER A 1 197 ? -11.164 7.314 -0.950 1.00 89.69 197 SER A N 1
ATOM 1591 C CA . SER A 1 197 ? -11.918 8.447 -0.417 1.00 89.69 197 SER A CA 1
ATOM 1592 C C . SER A 1 197 ? -12.135 8.303 1.089 1.00 89.69 197 SER A C 1
ATOM 1594 O O . SER A 1 197 ? -12.242 7.172 1.578 1.00 89.69 197 SER A O 1
ATOM 1596 N N . PRO A 1 198 ? -12.253 9.416 1.835 1.00 93.62 198 PRO A N 1
ATOM 1597 C CA . PRO A 1 198 ? -12.788 9.386 3.192 1.00 93.62 198 PRO A CA 1
ATOM 1598 C C . PRO A 1 198 ? -14.151 8.688 3.231 1.00 93.62 198 PRO A C 1
ATOM 1600 O O . PRO A 1 198 ? -14.904 8.738 2.255 1.00 93.62 198 PRO A O 1
ATOM 1603 N N . GLU A 1 199 ? -14.458 8.044 4.352 1.00 95.50 199 GLU A N 1
ATOM 1604 C CA . GLU A 1 199 ? -15.749 7.405 4.595 1.00 95.50 199 GLU A CA 1
ATOM 1605 C C . GLU A 1 199 ? -16.365 7.954 5.885 1.00 95.50 199 GLU A C 1
ATOM 1607 O O . GLU A 1 199 ? -15.655 8.284 6.840 1.00 95.50 199 GLU A O 1
ATOM 1612 N N . ASN A 1 200 ? -17.691 8.078 5.911 1.00 95.06 200 ASN A N 1
ATOM 1613 C CA . ASN A 1 200 ? -18.387 8.595 7.086 1.00 95.06 200 ASN A CA 1
ATOM 1614 C C . ASN A 1 200 ? -18.430 7.552 8.223 1.00 95.06 200 ASN A C 1
ATOM 1616 O O . ASN A 1 200 ? -18.371 6.342 7.993 1.00 95.06 200 ASN A O 1
ATOM 1620 N N . HIS A 1 201 ? -18.565 8.017 9.471 1.00 94.38 201 HIS A N 1
ATOM 1621 C CA . HIS A 1 201 ? -18.581 7.124 10.636 1.00 94.38 201 HIS A CA 1
ATOM 1622 C C . HIS A 1 201 ? -19.755 6.142 10.634 1.00 94.38 201 HIS A C 1
ATOM 1624 O O . HIS A 1 201 ? -19.607 5.035 11.135 1.00 94.38 201 HIS A O 1
ATOM 1630 N N . HIS A 1 202 ? -20.918 6.513 10.098 1.00 94.44 202 HIS A N 1
ATOM 1631 C CA . HIS A 1 202 ? -22.078 5.624 10.087 1.00 94.44 202 HIS A CA 1
ATOM 1632 C C . HIS A 1 202 ? -21.820 4.378 9.222 1.00 94.44 202 HIS A C 1
ATOM 1634 O O . HIS A 1 202 ? -22.016 3.254 9.690 1.00 94.44 202 HIS A O 1
ATOM 1640 N N . ASP A 1 203 ? -21.307 4.560 8.007 1.00 95.31 203 ASP A N 1
ATOM 1641 C CA . ASP A 1 203 ? -20.995 3.452 7.099 1.00 95.31 203 ASP A CA 1
ATOM 1642 C C . ASP A 1 203 ? -19.764 2.671 7.569 1.00 95.31 203 ASP A C 1
ATOM 1644 O O . ASP A 1 203 ? -19.746 1.442 7.491 1.00 95.31 203 ASP A O 1
ATOM 1648 N N . GLY A 1 204 ? -18.781 3.360 8.156 1.00 96.50 204 GLY A N 1
ATOM 1649 C CA . GLY A 1 204 ? -17.647 2.733 8.832 1.00 96.50 204 GLY A CA 1
ATOM 1650 C C . GLY A 1 204 ? -18.063 1.784 9.954 1.00 96.50 204 GLY A C 1
ATOM 1651 O O . GLY A 1 204 ? -17.710 0.604 9.938 1.00 96.50 204 GLY A O 1
ATOM 1652 N N . ARG A 1 205 ? -18.888 2.265 10.888 1.00 95.50 205 ARG A N 1
ATOM 1653 C CA . ARG A 1 205 ? -19.431 1.460 11.994 1.00 95.50 205 ARG A CA 1
ATOM 1654 C C . ARG A 1 205 ? -20.247 0.278 11.485 1.00 95.50 205 ARG A C 1
ATOM 1656 O O . ARG A 1 205 ? -20.108 -0.828 12.000 1.00 95.50 205 ARG A O 1
ATOM 1663 N N . ARG A 1 206 ? -21.067 0.490 10.451 1.00 95.06 206 ARG A N 1
ATOM 1664 C CA . ARG A 1 206 ? -21.851 -0.577 9.818 1.00 95.06 206 ARG A CA 1
ATOM 1665 C C . ARG A 1 206 ? -20.955 -1.658 9.214 1.00 95.06 206 ARG A C 1
ATOM 1667 O O . ARG A 1 206 ? -21.254 -2.834 9.378 1.00 95.06 206 ARG A O 1
ATOM 1674 N N . ALA A 1 207 ? -19.870 -1.268 8.548 1.00 95.12 207 ALA A N 1
ATOM 1675 C CA . ALA A 1 207 ? -18.943 -2.204 7.921 1.00 95.12 207 ALA A CA 1
ATOM 1676 C C . ALA A 1 207 ? -18.182 -3.056 8.943 1.00 95.12 207 ALA A C 1
ATOM 1678 O O . ALA A 1 207 ? -18.010 -4.251 8.724 1.00 95.12 207 ALA A O 1
ATOM 1679 N N . PHE A 1 208 ? -17.734 -2.457 10.050 1.00 95.25 208 PHE A N 1
ATOM 1680 C CA . PHE A 1 208 ? -17.035 -3.179 11.119 1.00 95.25 208 PHE A CA 1
ATOM 1681 C C . PHE A 1 208 ? -17.967 -4.000 12.013 1.00 95.25 208 PHE A C 1
ATOM 1683 O O . PHE A 1 208 ? -17.529 -4.972 12.623 1.00 95.25 208 PHE A O 1
ATOM 1690 N N . GLY A 1 209 ? -19.241 -3.619 12.079 1.00 94.38 209 GLY A N 1
ATOM 1691 C CA . GLY A 1 209 ? -20.195 -4.187 13.015 1.00 94.38 209 GLY A CA 1
ATOM 1692 C C . GLY A 1 209 ? -20.079 -3.549 14.398 1.00 94.38 209 GLY A C 1
ATOM 1693 O O . GLY A 1 209 ? -19.004 -3.167 14.862 1.00 94.38 209 GLY A O 1
ATOM 1694 N N . ILE A 1 210 ? -21.227 -3.427 15.061 1.00 95.00 210 ILE A N 1
ATOM 1695 C CA . ILE A 1 210 ? -21.336 -2.840 16.394 1.00 95.00 210 ILE A CA 1
ATOM 1696 C C . ILE A 1 210 ? -21.474 -3.975 17.404 1.00 95.00 210 ILE A C 1
ATOM 1698 O O . ILE A 1 210 ? -22.448 -4.726 17.376 1.00 95.00 210 ILE A O 1
ATOM 1702 N N . MET A 1 211 ? -20.507 -4.079 18.310 1.00 95.56 211 MET A N 1
ATOM 1703 C CA . MET A 1 211 ? -20.468 -5.106 19.346 1.00 95.56 211 MET A CA 1
ATOM 1704 C C . MET A 1 211 ? -21.007 -4.546 20.656 1.00 95.56 211 MET A C 1
ATOM 1706 O O . MET A 1 211 ? -20.471 -3.580 21.195 1.00 95.56 211 MET A O 1
ATOM 1710 N N . LYS A 1 212 ? -22.047 -5.166 21.203 1.00 97.31 212 LYS A N 1
ATOM 1711 C CA . LYS A 1 212 ? -22.562 -4.829 22.528 1.00 97.31 212 LYS A CA 1
ATOM 1712 C C . LYS A 1 212 ? -21.644 -5.415 23.598 1.00 97.31 212 LYS A C 1
ATOM 1714 O O . LYS A 1 212 ? -21.244 -6.578 23.508 1.00 97.31 212 LYS A O 1
ATOM 1719 N N . ALA A 1 213 ? -21.331 -4.625 24.615 1.00 97.38 213 ALA A N 1
ATOM 1720 C CA . ALA A 1 213 ? -20.475 -5.016 25.725 1.00 97.38 213 ALA A CA 1
ATOM 1721 C C . ALA A 1 213 ? -20.986 -4.446 27.050 1.00 97.38 213 ALA A C 1
ATOM 1723 O O . ALA A 1 213 ? -21.694 -3.443 27.074 1.00 97.38 213 ALA A O 1
ATOM 1724 N N . LYS A 1 214 ? -20.589 -5.066 28.157 1.00 97.19 214 LYS A N 1
ATOM 1725 C CA . LYS A 1 214 ? -20.839 -4.592 29.517 1.00 97.19 214 LYS A CA 1
ATOM 1726 C C . LYS A 1 214 ? -19.522 -4.220 30.184 1.00 97.19 214 LYS A C 1
ATOM 1728 O O . LYS A 1 214 ? -18.561 -4.985 30.115 1.00 97.19 214 LYS A O 1
ATOM 1733 N N . ILE A 1 215 ? -19.476 -3.070 30.850 1.00 96.44 215 ILE A N 1
ATOM 1734 C CA . ILE A 1 215 ? -18.312 -2.653 31.640 1.00 96.44 215 ILE A CA 1
ATOM 1735 C C . ILE A 1 215 ? -18.259 -3.483 32.923 1.00 96.44 215 ILE A C 1
ATOM 1737 O O . ILE A 1 215 ? -19.210 -3.473 33.706 1.00 96.44 215 ILE A O 1
ATOM 1741 N N . LYS A 1 216 ? -17.148 -4.193 33.143 1.00 96.88 216 LYS A N 1
ATOM 1742 C CA . LYS A 1 216 ? -16.937 -5.012 34.347 1.00 96.88 216 LYS A CA 1
ATOM 1743 C C . LYS A 1 216 ? -16.352 -4.202 35.492 1.00 96.88 216 LYS A C 1
ATOM 1745 O O . LYS A 1 216 ? -16.834 -4.314 36.608 1.00 96.88 216 LYS A O 1
ATOM 1750 N N . TYR A 1 217 ? -15.308 -3.427 35.208 1.00 95.00 217 TYR A N 1
ATOM 1751 C CA . TYR A 1 217 ? -14.668 -2.557 36.189 1.00 95.00 217 TYR A CA 1
ATOM 1752 C C . TYR A 1 217 ? -13.965 -1.386 35.508 1.00 95.00 217 TYR A C 1
ATOM 1754 O O . TYR A 1 217 ? -13.575 -1.479 34.335 1.00 95.00 217 TYR A O 1
ATOM 1762 N N . ILE A 1 218 ? -13.765 -0.307 36.261 1.00 94.88 218 ILE A N 1
ATOM 1763 C CA . ILE A 1 218 ? -13.050 0.890 35.809 1.00 94.88 218 ILE A CA 1
ATOM 1764 C C . ILE A 1 218 ? -11.848 1.140 36.721 1.00 94.88 218 ILE A C 1
ATOM 1766 O O . ILE A 1 218 ? -11.966 1.148 37.941 1.00 94.88 218 ILE A O 1
ATOM 1770 N N . ASN A 1 219 ? -10.679 1.366 36.124 1.00 94.31 219 ASN A N 1
ATOM 1771 C CA . ASN A 1 219 ? -9.480 1.786 36.833 1.00 94.31 219 ASN A CA 1
ATOM 1772 C C . ASN A 1 219 ? -9.062 3.175 36.338 1.00 94.31 219 ASN A C 1
ATOM 1774 O O . ASN A 1 219 ? -8.445 3.318 35.280 1.00 94.31 219 ASN A O 1
ATOM 1778 N N . THR A 1 220 ? -9.422 4.200 37.108 1.00 91.12 220 THR A N 1
ATOM 1779 C CA . THR A 1 220 ? -9.126 5.602 36.792 1.00 91.12 220 THR A CA 1
ATOM 1780 C C . THR A 1 220 ? -7.645 5.936 36.947 1.00 91.12 220 THR A C 1
ATOM 1782 O O . THR A 1 220 ? -7.119 6.678 36.129 1.00 91.12 220 THR A O 1
ATOM 1785 N N . GLU A 1 221 ? -6.955 5.339 37.922 1.00 92.12 221 GLU A N 1
ATOM 1786 C CA . GLU A 1 221 ? -5.518 5.547 38.165 1.00 92.12 221 GLU A CA 1
ATOM 1787 C C . GLU A 1 221 ? -4.658 5.099 36.973 1.00 92.12 221 GLU A C 1
ATOM 1789 O O . GLU A 1 221 ? -3.706 5.771 36.586 1.00 92.12 221 GLU A O 1
ATOM 1794 N N . LYS A 1 222 ? -5.006 3.962 36.365 1.00 93.31 222 LYS A N 1
ATOM 1795 C CA . LYS A 1 222 ? -4.298 3.379 35.214 1.00 93.31 222 LYS A CA 1
ATOM 1796 C C . LYS A 1 222 ? -4.965 3.694 33.870 1.00 93.31 222 LYS A C 1
ATOM 1798 O O . LYS A 1 222 ? -4.566 3.132 32.851 1.00 93.31 222 LYS A O 1
ATOM 1803 N N . GLU A 1 223 ? -5.981 4.553 33.872 1.00 92.81 223 GLU A N 1
ATOM 1804 C CA . GLU A 1 223 ? -6.700 5.047 32.693 1.00 92.81 223 GLU A CA 1
ATOM 1805 C C . GLU A 1 223 ? -7.289 3.963 31.766 1.00 92.81 223 GLU A C 1
ATOM 1807 O O . GLU A 1 223 ? -7.265 4.083 30.533 1.00 92.81 223 GLU A O 1
ATOM 1812 N N . TYR A 1 224 ? -7.859 2.895 32.330 1.00 94.06 224 TYR A N 1
ATOM 1813 C CA . TYR A 1 224 ? -8.487 1.836 31.533 1.00 94.06 224 TYR A CA 1
ATOM 1814 C C . TYR A 1 224 ? -9.751 1.253 32.181 1.00 94.06 224 TYR A C 1
ATOM 1816 O O . TYR A 1 224 ? -10.001 1.407 33.374 1.00 94.06 224 TYR A O 1
ATOM 1824 N N . PHE A 1 225 ? -10.550 0.547 31.386 1.00 95.00 225 PHE A N 1
ATOM 1825 C CA . PHE A 1 225 ? -11.695 -0.239 31.846 1.00 95.00 225 PHE A CA 1
ATOM 1826 C C . PHE A 1 225 ? -11.634 -1.654 31.272 1.00 95.00 225 PHE A C 1
ATOM 1828 O O . PHE A 1 225 ? -11.063 -1.869 30.198 1.00 95.00 225 PHE A O 1
ATOM 1835 N N . ALA A 1 226 ? -12.224 -2.617 31.974 1.00 96.81 226 ALA A N 1
ATOM 1836 C CA . ALA A 1 226 ? -12.453 -3.957 31.444 1.00 96.81 226 ALA A CA 1
ATOM 1837 C C . ALA A 1 226 ? -13.905 -4.124 31.002 1.00 96.81 226 ALA A C 1
ATOM 1839 O O . ALA A 1 226 ? -14.821 -3.557 31.604 1.00 96.81 226 ALA A O 1
ATOM 1840 N N . TYR A 1 227 ? -14.117 -4.934 29.972 1.00 97.19 227 TYR A N 1
ATOM 1841 C CA . TYR A 1 227 ? -15.442 -5.220 29.439 1.00 97.19 227 TYR A CA 1
ATOM 1842 C C . TYR A 1 227 ? -15.628 -6.708 29.145 1.00 97.19 227 TYR A C 1
ATOM 1844 O O . TYR A 1 227 ? -14.661 -7.450 28.960 1.00 97.19 227 TYR A O 1
ATOM 1852 N N . GLU A 1 228 ? -16.890 -7.109 29.052 1.00 97.88 228 GLU A N 1
ATOM 1853 C CA . GLU A 1 228 ? -17.333 -8.403 28.541 1.00 97.88 228 GLU A CA 1
ATOM 1854 C C . GLU A 1 228 ? -18.268 -8.184 27.350 1.00 97.88 228 GLU A C 1
ATOM 1856 O O . GLU A 1 228 ? -19.209 -7.394 27.430 1.00 97.88 228 GLU A O 1
ATOM 1861 N N . LEU A 1 229 ? -18.011 -8.860 26.234 1.00 97.75 229 LEU A N 1
ATOM 1862 C CA . LEU A 1 229 ? -18.868 -8.837 25.056 1.00 97.75 229 LEU A CA 1
ATOM 1863 C C . LEU A 1 229 ? -20.159 -9.612 25.323 1.00 97.75 229 LEU A C 1
ATOM 1865 O O . LEU A 1 229 ? -20.139 -10.756 25.780 1.00 97.75 229 LEU A O 1
ATOM 1869 N N . LEU A 1 230 ? -21.274 -8.971 24.987 1.00 97.62 230 LEU A N 1
ATOM 1870 C CA . LEU A 1 230 ? -22.616 -9.548 25.009 1.00 97.62 230 LEU A CA 1
ATOM 1871 C C . LEU A 1 230 ? -23.039 -10.031 23.614 1.00 97.62 230 LEU A C 1
ATOM 1873 O O . LEU A 1 230 ? -23.880 -10.918 23.497 1.00 97.62 230 LEU A O 1
ATOM 1877 N N . SER A 1 231 ? -22.468 -9.450 22.555 1.00 94.69 231 SER A N 1
ATOM 1878 C CA . SER A 1 231 ? -22.718 -9.875 21.175 1.00 94.69 231 SER A CA 1
ATOM 1879 C C . SER A 1 231 ? -22.007 -11.191 20.825 1.00 94.69 231 SER A C 1
ATOM 1881 O O . SER A 1 231 ? -20.922 -11.454 21.351 1.00 94.69 231 SER A O 1
ATOM 1883 N N . PRO A 1 232 ? -22.563 -11.992 19.892 1.00 91.69 232 PRO A N 1
ATOM 1884 C CA . PRO A 1 232 ? -21.883 -13.161 19.345 1.00 91.69 232 PRO A CA 1
ATOM 1885 C C . PRO A 1 232 ? -20.538 -12.803 18.714 1.00 91.69 232 PRO A C 1
ATOM 1887 O O . PRO A 1 232 ? -20.403 -11.786 18.034 1.00 91.69 232 PRO A O 1
ATOM 1890 N N . ILE A 1 233 ? -19.548 -13.667 18.912 1.00 90.56 233 ILE A N 1
ATOM 1891 C CA . ILE A 1 233 ? -18.196 -13.485 18.391 1.00 90.56 233 ILE A CA 1
ATOM 1892 C C . ILE A 1 233 ? -18.078 -14.214 17.059 1.00 90.56 233 ILE A C 1
ATOM 1894 O O . ILE A 1 233 ? -18.364 -15.406 16.974 1.00 90.56 233 ILE A O 1
ATOM 1898 N N . THR A 1 234 ? -17.622 -13.500 16.031 1.00 82.25 234 THR A N 1
ATOM 1899 C CA . THR A 1 234 ? -17.339 -14.089 14.719 1.00 82.25 234 THR A CA 1
ATOM 1900 C C . THR A 1 234 ? -15.827 -14.254 14.552 1.00 82.25 234 THR A C 1
ATOM 1902 O O . THR A 1 234 ? -15.088 -13.299 14.815 1.00 82.25 234 THR A O 1
ATOM 1905 N N . PRO A 1 235 ? -15.336 -15.432 14.128 1.00 86.62 235 PRO A N 1
ATOM 1906 C CA . PRO A 1 235 ? -13.922 -15.619 13.841 1.00 86.62 235 PRO A CA 1
ATOM 1907 C C . PRO A 1 235 ? -13.501 -14.764 12.645 1.00 86.62 235 PRO A C 1
ATOM 1909 O O . PRO A 1 235 ? -14.260 -14.553 11.698 1.00 86.62 235 PRO A O 1
ATOM 1912 N N . THR A 1 236 ? -12.260 -14.293 12.672 1.00 89.56 236 THR A N 1
ATOM 1913 C CA . THR A 1 236 ? -11.656 -13.562 11.557 1.00 89.56 236 THR A CA 1
ATOM 1914 C C . THR A 1 236 ? -10.526 -14.395 10.950 1.00 89.56 236 THR A C 1
ATOM 1916 O O . THR A 1 236 ? -9.935 -15.224 11.646 1.00 89.56 236 THR A O 1
ATOM 1919 N N . PRO A 1 237 ? -10.120 -14.136 9.693 1.00 88.12 237 PRO A N 1
ATOM 1920 C CA . PRO A 1 237 ? -8.918 -14.746 9.111 1.00 88.12 237 PRO A CA 1
ATOM 1921 C C . PRO A 1 237 ? -7.629 -14.458 9.899 1.00 88.12 237 PRO A C 1
ATOM 1923 O O . PRO A 1 237 ? -6.578 -15.027 9.623 1.00 88.12 237 PRO A O 1
ATOM 1926 N N . GLU A 1 238 ? -7.689 -13.522 10.843 1.00 90.31 238 GLU A N 1
ATOM 1927 C CA . GLU A 1 238 ? -6.569 -13.011 11.616 1.00 90.31 238 GLU A CA 1
ATOM 1928 C C . GLU A 1 238 ? -6.616 -13.472 13.086 1.00 90.31 238 GLU A C 1
ATOM 1930 O O . GLU A 1 238 ? -5.785 -13.032 13.885 1.00 90.31 238 GLU A O 1
ATOM 1935 N N . GLY A 1 239 ? -7.560 -14.357 13.430 1.00 90.62 239 GLY A N 1
ATOM 1936 C CA . GLY A 1 239 ? -7.764 -14.926 14.761 1.00 90.62 239 GLY A CA 1
ATOM 1937 C C . GLY A 1 239 ? -9.171 -14.681 15.308 1.00 90.62 239 GLY A C 1
ATOM 1938 O O . GLY A 1 239 ? -10.070 -14.218 14.603 1.00 90.62 239 GLY A O 1
ATOM 1939 N N . GLU A 1 240 ? -9.346 -14.959 16.596 1.00 90.12 240 GLU A N 1
ATOM 1940 C CA . GLU A 1 240 ? -10.625 -14.814 17.289 1.00 90.12 240 GLU A CA 1
ATOM 1941 C C . GLU A 1 240 ? -10.629 -13.598 18.214 1.00 90.12 240 GLU A C 1
ATOM 1943 O O . GLU A 1 240 ? -9.681 -13.353 18.964 1.00 90.12 240 GLU A O 1
ATOM 1948 N N . ILE A 1 241 ? -11.718 -12.833 18.151 1.00 93.75 241 ILE A N 1
ATOM 1949 C CA . ILE A 1 241 ? -12.034 -11.805 19.143 1.00 93.75 241 ILE A CA 1
ATOM 1950 C C . ILE A 1 241 ? -12.322 -12.508 20.472 1.00 93.75 241 ILE A C 1
ATOM 1952 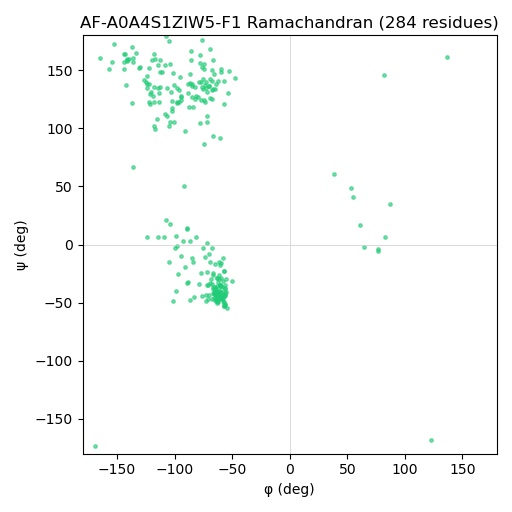O O . ILE A 1 241 ? -13.049 -13.495 20.520 1.00 93.75 241 ILE A O 1
ATOM 1956 N N . THR A 1 242 ? -11.755 -12.013 21.568 1.00 94.62 242 THR A N 1
ATOM 1957 C CA . THR A 1 242 ? -11.974 -12.594 22.897 1.00 94.62 242 THR A CA 1
ATOM 1958 C C . THR A 1 242 ? -13.228 -12.017 23.544 1.00 94.62 242 THR A C 1
ATOM 1960 O O . THR A 1 242 ? -13.539 -10.841 23.356 1.00 94.62 242 THR A O 1
ATOM 1963 N N . LYS A 1 243 ? -13.934 -12.827 24.347 1.00 96.62 243 LYS A N 1
ATOM 1964 C CA . LYS A 1 243 ? -15.140 -12.390 25.073 1.00 96.62 243 LYS A CA 1
ATOM 1965 C C . LYS A 1 243 ? -14.861 -11.242 26.038 1.00 96.62 243 LYS A C 1
ATOM 1967 O O . LYS A 1 243 ? -15.698 -10.367 26.201 1.00 96.62 243 LYS A O 1
ATOM 1972 N N . GLU A 1 244 ? -13.685 -11.223 26.647 1.00 96.62 244 GLU A N 1
ATOM 1973 C CA . GLU A 1 244 ? -13.267 -10.158 27.554 1.00 96.62 244 GLU A CA 1
ATOM 1974 C C . GLU A 1 244 ? -12.094 -9.373 26.973 1.00 96.62 244 GLU A C 1
ATOM 1976 O O . GLU A 1 244 ? -11.310 -9.885 26.164 1.00 96.62 244 GLU A O 1
ATOM 1981 N N . GLY A 1 245 ? -11.964 -8.120 27.400 1.00 95.69 245 GLY A N 1
ATOM 1982 C CA . GLY A 1 245 ? -10.854 -7.269 27.006 1.00 95.69 245 GLY A CA 1
ATOM 1983 C C . GLY A 1 245 ? -10.768 -5.987 27.819 1.00 95.69 245 GLY A C 1
ATOM 1984 O O . GLY A 1 245 ? -11.507 -5.776 28.780 1.00 95.69 245 GLY A O 1
ATOM 1985 N N . TYR A 1 246 ? -9.847 -5.122 27.398 1.00 95.06 246 TYR A N 1
ATOM 1986 C CA . TYR A 1 246 ? -9.577 -3.842 28.041 1.00 95.06 246 TYR A CA 1
ATOM 1987 C C . TYR A 1 246 ? -9.664 -2.702 27.028 1.00 95.06 246 TYR A C 1
ATOM 1989 O O . TYR A 1 246 ? -9.221 -2.845 25.885 1.00 95.06 246 TYR A O 1
ATOM 1997 N N . GLY A 1 247 ? -10.220 -1.571 27.452 1.00 92.62 247 GLY A N 1
ATOM 1998 C CA . GLY A 1 247 ? -10.266 -0.325 26.694 1.00 92.62 247 GLY A CA 1
ATOM 1999 C C . GLY A 1 247 ? -9.610 0.812 27.464 1.00 92.62 247 GLY A C 1
ATOM 2000 O O . GLY A 1 247 ? -9.578 0.801 28.691 1.00 92.62 247 GLY A O 1
ATOM 2001 N N . LYS A 1 248 ? -9.070 1.798 26.748 1.00 92.12 248 LYS A N 1
ATOM 2002 C CA . LYS A 1 248 ? -8.529 3.012 27.371 1.00 92.12 248 LYS A CA 1
ATOM 2003 C C . LYS A 1 248 ? -9.663 3.960 27.728 1.00 92.12 248 LYS A C 1
ATOM 2005 O O . LYS A 1 248 ? -10.555 4.159 26.904 1.00 92.12 248 LYS A O 1
ATOM 2010 N N . LEU A 1 249 ? -9.587 4.602 28.893 1.00 91.19 249 LEU A N 1
ATOM 2011 C CA . LEU A 1 249 ? -10.568 5.622 29.272 1.00 91.19 249 LEU A CA 1
ATOM 2012 C C . LEU A 1 249 ? -10.543 6.816 28.323 1.00 91.19 249 LEU A C 1
ATOM 2014 O O . LEU A 1 249 ? -11.596 7.371 28.074 1.00 91.19 249 LEU A O 1
ATOM 2018 N N . SER A 1 250 ? -9.401 7.134 27.705 1.00 88.81 250 SER A N 1
ATOM 2019 C CA . SER A 1 250 ? -9.277 8.213 26.714 1.00 88.81 250 SER A CA 1
ATOM 2020 C C . SER A 1 250 ? -10.131 8.033 25.447 1.00 88.81 250 SER A C 1
ATOM 2022 O O . SER A 1 250 ? -10.246 8.967 24.662 1.00 88.81 250 SER A O 1
ATOM 2024 N N . LEU A 1 251 ? -10.658 6.828 25.190 1.00 85.31 251 LEU A N 1
ATOM 2025 C CA . LEU A 1 251 ? -11.556 6.554 24.056 1.00 85.31 251 LEU A CA 1
ATOM 2026 C C . LEU A 1 251 ? -13.016 6.908 24.358 1.00 85.31 251 LEU A C 1
ATOM 2028 O O . LEU A 1 251 ? -13.834 6.973 23.445 1.00 85.31 251 LEU A O 1
ATOM 2032 N N . ALA A 1 252 ? -13.346 7.111 25.630 1.00 75.38 252 ALA A N 1
ATOM 2033 C CA . ALA A 1 252 ? -14.633 7.604 26.077 1.00 75.38 252 ALA A CA 1
ATOM 2034 C C . ALA A 1 252 ? -14.424 8.934 26.800 1.00 75.38 252 ALA A C 1
ATOM 2036 O O . ALA A 1 252 ? -13.329 9.264 27.247 1.00 75.38 252 ALA A O 1
ATOM 2037 N N . ASN A 1 253 ? -15.489 9.702 26.987 1.00 67.38 253 ASN A N 1
ATOM 2038 C CA . ASN A 1 253 ? -15.418 10.749 27.995 1.00 67.38 253 ASN A CA 1
ATOM 2039 C C . ASN A 1 253 ? -15.451 10.052 29.362 1.00 67.38 253 ASN A C 1
ATOM 2041 O O . ASN A 1 253 ? -16.478 9.468 29.706 1.00 67.38 253 ASN A O 1
ATOM 2045 N N . ALA A 1 254 ? -14.343 10.057 30.115 1.00 57.44 254 ALA A N 1
ATOM 2046 C CA . ALA A 1 254 ? -14.178 9.259 31.341 1.00 57.44 254 ALA A CA 1
ATOM 2047 C C . ALA A 1 254 ? -15.351 9.404 32.334 1.00 57.44 254 ALA A C 1
ATOM 2049 O O . ALA A 1 254 ? -15.734 8.439 32.985 1.00 57.44 254 ALA A O 1
ATOM 2050 N N . TYR A 1 255 ? -15.987 10.578 32.366 1.00 60.25 255 TYR A N 1
ATOM 2051 C CA . TYR A 1 255 ? -17.144 10.899 33.208 1.00 60.25 255 TYR A CA 1
ATOM 2052 C C . TYR A 1 255 ? -18.457 10.196 32.826 1.00 60.25 255 TYR A C 1
ATOM 2054 O O . TYR A 1 255 ? -19.445 10.313 33.543 1.00 60.25 255 TYR A O 1
ATOM 2062 N N . THR A 1 256 ? -18.502 9.492 31.696 1.00 74.50 256 THR A N 1
ATOM 2063 C CA . THR A 1 256 ? -19.724 8.842 31.191 1.00 74.50 256 THR A CA 1
ATOM 2064 C C . THR A 1 256 ? -19.732 7.330 31.390 1.00 74.50 256 THR A C 1
ATOM 2066 O O . THR A 1 256 ? -20.786 6.703 31.280 1.00 74.50 256 THR A O 1
ATOM 2069 N N . LEU A 1 257 ? -18.582 6.727 31.691 1.00 85.38 257 LEU A N 1
ATOM 2070 C CA . LEU A 1 257 ? -18.487 5.290 31.912 1.00 85.38 257 LEU A CA 1
ATOM 2071 C C . LEU A 1 257 ? -18.762 4.973 33.382 1.00 85.38 257 LEU A C 1
ATOM 2073 O O . LEU A 1 257 ? -18.162 5.557 34.279 1.00 85.38 257 LEU A O 1
ATOM 2077 N N . THR A 1 258 ? -19.642 4.007 33.621 1.00 89.88 258 THR A N 1
ATOM 2078 C CA . THR A 1 258 ? -19.929 3.464 34.950 1.00 89.88 258 THR A CA 1
ATOM 2079 C C . THR A 1 258 ? -19.885 1.945 34.900 1.00 89.88 258 THR A C 1
ATOM 2081 O O . THR A 1 258 ? -20.131 1.332 33.859 1.00 89.88 258 THR A O 1
ATOM 2084 N N . GLU A 1 259 ? -19.543 1.312 36.018 1.00 92.50 259 GLU A N 1
ATOM 2085 C CA . GLU A 1 259 ? -19.562 -0.146 36.098 1.00 92.50 259 GLU A CA 1
ATOM 2086 C C . GLU A 1 259 ? -20.965 -0.692 35.830 1.00 92.50 259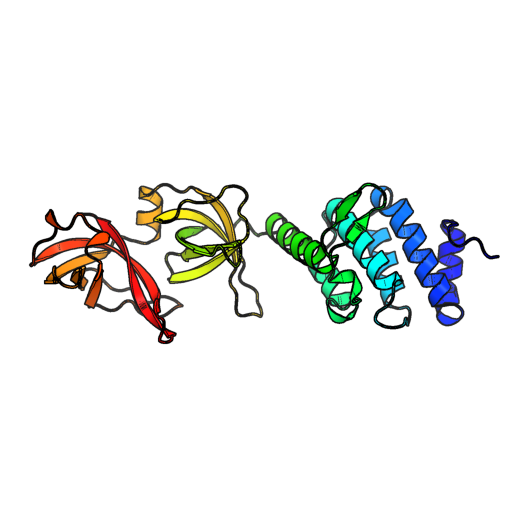 GLU A C 1
ATOM 2088 O O . GLU A 1 259 ? -21.975 -0.056 36.128 1.00 92.50 259 GLU A O 1
ATOM 2093 N N . ASN A 1 260 ? -21.024 -1.882 35.238 1.00 93.00 260 ASN A N 1
ATOM 2094 C CA . ASN A 1 260 ? -22.238 -2.541 34.765 1.00 93.00 260 ASN A CA 1
ATOM 2095 C C . ASN A 1 260 ? -22.999 -1.842 33.631 1.00 93.00 260 ASN A C 1
ATOM 2097 O O . ASN A 1 260 ? -23.966 -2.427 33.138 1.00 93.00 260 ASN A O 1
ATOM 2101 N N . ARG A 1 261 ? -22.564 -0.665 33.168 1.00 92.75 261 ARG A N 1
ATOM 2102 C CA . ARG A 1 261 ? -23.154 -0.013 31.997 1.00 92.75 261 ARG A CA 1
ATOM 2103 C C . ARG A 1 261 ? -22.942 -0.862 30.747 1.00 92.75 261 ARG A C 1
ATOM 2105 O O . ARG A 1 261 ? -21.854 -1.393 30.512 1.00 92.75 261 ARG A O 1
ATOM 2112 N N . GLU A 1 262 ? -23.985 -0.951 29.932 1.00 95.38 262 GLU A N 1
ATOM 2113 C CA . GLU A 1 262 ? -23.882 -1.475 28.577 1.00 95.38 262 GLU A CA 1
ATOM 2114 C C . GLU A 1 262 ? -23.395 -0.382 27.625 1.00 95.38 262 GLU A C 1
ATOM 2116 O O . GLU A 1 262 ? -23.855 0.760 27.669 1.00 95.38 262 GLU A O 1
ATOM 2121 N N . ILE A 1 263 ? -22.452 -0.745 26.768 1.00 94.81 263 ILE A N 1
ATOM 2122 C CA . ILE A 1 263 ? -21.852 0.120 25.758 1.00 94.81 263 ILE A CA 1
ATOM 2123 C C . ILE A 1 263 ? -21.794 -0.619 24.426 1.00 94.81 263 ILE A C 1
ATOM 2125 O O . ILE A 1 263 ? -21.900 -1.847 24.357 1.00 94.81 263 ILE A O 1
ATOM 2129 N N . HIS A 1 264 ? -21.577 0.140 23.364 1.00 95.62 264 HIS A N 1
ATOM 2130 C CA . HIS A 1 264 ? -21.372 -0.381 22.026 1.00 95.62 264 HIS A CA 1
ATOM 2131 C C . HIS A 1 264 ? -19.934 -0.099 21.590 1.00 95.62 264 HIS A C 1
ATOM 2133 O O . HIS A 1 264 ? -19.404 0.989 21.806 1.00 95.62 264 HIS A O 1
ATOM 2139 N N . LEU A 1 265 ? -19.285 -1.093 20.998 1.00 96.12 265 LEU A N 1
ATOM 2140 C CA . LEU A 1 265 ? -17.880 -1.056 20.621 1.00 96.12 265 LEU A CA 1
ATOM 2141 C C . LEU A 1 265 ? -17.733 -1.312 19.126 1.00 96.12 265 LEU A C 1
ATOM 2143 O O . LEU A 1 265 ? -18.344 -2.235 18.585 1.00 96.12 265 LEU A O 1
ATOM 2147 N N . ILE A 1 266 ? -16.853 -0.547 18.488 1.00 95.75 266 ILE A N 1
ATOM 2148 C CA . ILE A 1 266 ? -16.230 -0.952 17.228 1.00 95.75 266 ILE A CA 1
ATOM 2149 C C . ILE A 1 266 ? -14.866 -1.529 17.571 1.00 95.75 266 ILE A C 1
ATOM 2151 O O . ILE A 1 266 ? -14.050 -0.852 18.203 1.00 95.75 266 ILE A O 1
ATOM 2155 N N . LEU A 1 267 ? -14.609 -2.774 17.178 1.00 95.44 267 LEU A N 1
ATOM 2156 C CA . LEU A 1 267 ? -13.361 -3.453 17.507 1.00 95.44 267 LEU A CA 1
ATOM 2157 C C . LEU A 1 267 ? -12.872 -4.368 16.387 1.00 95.44 267 LEU A C 1
ATOM 2159 O O . LEU A 1 267 ? -13.639 -4.821 15.545 1.00 95.44 267 LEU A O 1
ATOM 2163 N N . PHE A 1 268 ? -11.573 -4.638 16.403 1.00 96.00 268 PHE A N 1
ATOM 2164 C CA . PHE A 1 268 ? -10.899 -5.587 15.517 1.00 96.00 268 PHE A CA 1
ATOM 2165 C C . PHE A 1 268 ? -9.652 -6.150 16.210 1.00 96.00 268 PHE A C 1
ATOM 2167 O O . PHE A 1 268 ? -9.266 -5.694 17.289 1.00 96.00 268 PHE A O 1
ATOM 2174 N N . LEU A 1 269 ? -8.993 -7.141 15.612 1.00 96.06 269 LEU A N 1
ATOM 2175 C CA . LEU A 1 269 ? -7.758 -7.707 16.152 1.00 96.06 269 LEU A CA 1
ATOM 2176 C C . LEU A 1 269 ? -6.527 -6.909 15.730 1.00 96.06 269 LEU A C 1
ATOM 2178 O O . LEU A 1 269 ? -6.232 -6.745 14.545 1.00 96.06 269 LEU A O 1
ATOM 2182 N N . LYS A 1 270 ? -5.730 -6.502 16.718 1.00 94.56 270 LYS A N 1
ATOM 2183 C CA . LYS A 1 270 ? -4.452 -5.815 16.506 1.00 94.56 270 LYS A CA 1
ATOM 2184 C C . LYS A 1 270 ? -3.321 -6.548 17.208 1.00 94.56 270 LYS A C 1
ATOM 2186 O O . LYS A 1 270 ? -3.465 -7.030 18.330 1.00 94.56 270 LYS A O 1
ATOM 2191 N N . ARG A 1 271 ? -2.168 -6.623 16.539 1.00 92.06 271 ARG A N 1
ATOM 2192 C CA . ARG A 1 271 ? -0.950 -7.224 17.094 1.00 92.06 271 ARG A CA 1
ATOM 2193 C C . ARG A 1 271 ? -0.324 -6.285 18.133 1.00 92.06 271 ARG A C 1
ATOM 2195 O O . ARG A 1 271 ? -0.027 -5.133 17.819 1.00 92.06 271 ARG A O 1
ATOM 2202 N N . GLY A 1 272 ? -0.125 -6.787 19.349 1.00 88.00 272 GLY A N 1
ATOM 2203 C CA . GLY A 1 272 ? 0.621 -6.117 20.412 1.00 88.00 272 GLY A CA 1
ATOM 2204 C C . GLY A 1 272 ? 2.137 -6.184 20.207 1.00 88.00 272 GLY A C 1
ATOM 2205 O O . GLY A 1 272 ? 2.631 -6.841 19.289 1.00 88.00 272 GLY A O 1
ATOM 2206 N N . LYS A 1 273 ? 2.895 -5.519 21.089 1.00 85.94 273 LYS A N 1
ATOM 2207 C CA . LYS A 1 273 ? 4.374 -5.538 21.069 1.00 85.94 273 LYS A CA 1
ATOM 2208 C C . LYS A 1 273 ? 4.958 -6.940 21.277 1.00 85.94 273 LYS A C 1
ATOM 2210 O O . LYS A 1 273 ? 6.041 -7.229 20.793 1.00 85.94 273 LYS A O 1
ATOM 2215 N N . ASP A 1 274 ? 4.218 -7.803 21.958 1.00 90.44 274 ASP A N 1
ATOM 2216 C CA . ASP A 1 274 ? 4.540 -9.210 22.200 1.00 90.44 274 ASP A CA 1
ATOM 2217 C C . ASP A 1 274 ? 4.185 -10.129 21.019 1.00 90.44 274 ASP A C 1
ATOM 2219 O O . ASP A 1 274 ? 4.230 -11.351 21.129 1.00 90.44 274 ASP A O 1
ATOM 2223 N N . GLY A 1 275 ? 3.763 -9.555 19.891 1.00 87.56 275 GLY A N 1
ATOM 2224 C CA . GLY A 1 275 ? 3.412 -10.304 18.697 1.00 87.56 275 GLY A CA 1
ATOM 2225 C C . GLY A 1 275 ? 2.051 -10.998 18.758 1.00 87.56 275 GLY A C 1
ATOM 2226 O O . GLY A 1 275 ? 1.635 -11.540 17.732 1.00 87.56 275 GLY A O 1
ATOM 2227 N N . LYS A 1 276 ? 1.328 -10.953 19.885 1.00 90.81 276 LYS A N 1
ATOM 2228 C CA . LYS A 1 276 ? 0.002 -11.572 20.028 1.00 90.81 276 LYS A CA 1
ATOM 2229 C C . LYS A 1 276 ? -1.097 -10.622 19.571 1.00 90.81 276 LYS A C 1
ATOM 2231 O O . LYS A 1 276 ? -1.050 -9.422 19.845 1.00 90.81 276 LYS A O 1
ATOM 2236 N N . LYS A 1 277 ? -2.094 -11.156 18.868 1.00 92.69 277 LYS A N 1
ATOM 2237 C CA . LYS A 1 277 ? -3.286 -10.403 18.471 1.00 92.69 277 LYS A CA 1
ATOM 2238 C C . LYS A 1 277 ? -4.313 -10.403 19.594 1.00 92.69 277 LYS A C 1
ATOM 2240 O O . LYS A 1 277 ? -4.492 -11.417 20.258 1.00 92.69 277 LYS A O 1
ATOM 2245 N N . ARG A 1 278 ? -4.930 -9.247 19.823 1.00 94.44 278 ARG A N 1
ATOM 2246 C CA . ARG A 1 278 ? -5.956 -9.025 20.849 1.00 94.44 278 ARG A CA 1
ATOM 2247 C C . ARG A 1 278 ? -6.995 -8.043 20.331 1.00 94.44 278 ARG A C 1
ATOM 2249 O O . ARG A 1 278 ? -6.712 -7.308 19.380 1.00 94.44 278 ARG A O 1
ATOM 2256 N N . ASN A 1 279 ? -8.141 -7.993 21.001 1.00 95.94 279 ASN A N 1
ATOM 2257 C CA . ASN A 1 279 ? -9.156 -6.978 20.761 1.00 95.94 279 ASN A CA 1
ATOM 2258 C C . ASN A 1 279 ? -8.540 -5.577 20.865 1.00 95.94 279 ASN A C 1
ATOM 2260 O O . ASN A 1 279 ? -7.859 -5.245 21.838 1.00 95.94 279 ASN A O 1
ATOM 2264 N N . TYR A 1 280 ? -8.810 -4.755 19.866 1.00 95.69 280 TYR A N 1
ATOM 2265 C CA . TYR A 1 280 ? -8.489 -3.342 19.832 1.00 95.69 280 TYR A CA 1
ATOM 2266 C C . TYR A 1 280 ? -9.786 -2.573 19.619 1.00 95.69 280 TYR A C 1
ATOM 2268 O O . TYR A 1 280 ? -10.487 -2.821 18.642 1.00 95.69 280 TYR A O 1
ATOM 2276 N N . ILE A 1 281 ? -10.102 -1.668 20.545 1.00 95.62 281 ILE A N 1
ATOM 2277 C CA . ILE A 1 281 ? -11.280 -0.806 20.450 1.00 95.62 281 ILE A CA 1
ATOM 2278 C C . ILE A 1 281 ? -10.916 0.403 19.593 1.00 95.62 281 ILE A C 1
ATOM 2280 O O . ILE A 1 281 ? -10.026 1.174 19.953 1.00 95.62 281 ILE A O 1
ATOM 2284 N N . ALA A 1 282 ? -11.612 0.541 18.470 1.00 93.94 282 ALA A N 1
ATOM 2285 C CA . ALA A 1 282 ? -11.517 1.681 17.572 1.00 93.94 282 ALA A CA 1
ATOM 2286 C C . ALA A 1 282 ? -12.400 2.837 18.059 1.00 93.94 282 ALA A C 1
ATOM 2288 O O . ALA A 1 282 ? -11.947 3.973 18.133 1.00 93.94 282 ALA A O 1
ATOM 2289 N N . GLU A 1 283 ? -13.639 2.530 18.451 1.00 93.50 283 GLU A N 1
ATOM 2290 C CA . GLU A 1 283 ? -14.615 3.511 18.930 1.00 93.50 283 GLU A CA 1
ATOM 2291 C C . GLU A 1 283 ? -15.484 2.936 20.051 1.00 93.50 283 GLU A C 1
ATOM 2293 O O . GLU A 1 283 ? -15.774 1.735 20.080 1.00 93.50 283 GLU A O 1
ATOM 2298 N N . ILE A 1 284 ? -15.938 3.826 20.937 1.00 92.81 284 ILE A N 1
ATOM 2299 C CA . ILE A 1 284 ? -16.963 3.563 21.950 1.00 92.81 284 ILE A CA 1
ATOM 2300 C C . ILE A 1 284 ? -18.189 4.408 21.601 1.00 92.81 284 ILE A C 1
ATOM 2302 O O . ILE A 1 284 ? -18.079 5.610 21.365 1.00 92.81 284 ILE A O 1
ATOM 2306 N N . ILE A 1 285 ? -19.354 3.772 21.576 1.00 90.31 285 ILE A N 1
ATOM 2307 C CA . ILE A 1 285 ? -20.654 4.386 21.322 1.00 90.31 285 ILE A CA 1
ATOM 2308 C C . ILE A 1 285 ? -21.494 4.172 22.591 1.00 90.31 285 ILE A C 1
ATOM 2310 O O . ILE A 1 285 ? -21.636 3.041 23.068 1.00 90.31 285 ILE A O 1
ATOM 2314 N N . LEU A 1 286 ? -21.976 5.274 23.170 1.00 85.00 286 LEU A N 1
ATOM 2315 C CA . LEU A 1 286 ? -22.603 5.333 24.496 1.00 85.00 286 LEU A CA 1
ATOM 2316 C C . LEU A 1 286 ? -24.124 5.387 24.464 1.00 85.00 286 LEU A C 1
ATOM 2318 O O . LEU A 1 286 ? -24.672 5.850 23.442 1.00 85.00 286 LEU A O 1
#

Radius of gyration: 26.86 Å; Cα contacts (8 Å, |Δi|>4): 468; chains: 1; bounding box: 60×39×79 Å

Mean predicted aligned error: 11.31 Å

Solvent-accessible surface area (backbone atoms only — not comparable to full-atom values): 16404 Å² total; per-residue (Å²): 137,78,77,91,77,71,65,56,52,71,69,56,44,53,54,36,57,75,44,27,88,84,41,31,69,63,29,44,50,42,49,44,44,37,46,68,72,38,57,84,80,49,53,67,64,59,54,50,50,50,53,54,57,45,74,70,48,86,69,72,79,54,38,72,64,49,54,51,47,52,58,40,51,56,54,38,47,77,73,28,86,87,49,59,55,67,62,47,41,59,76,68,37,67,71,72,36,55,45,78,72,33,70,37,76,43,73,44,98,85,70,50,74,43,76,18,54,54,60,52,52,57,48,50,47,52,54,50,48,66,74,68,51,68,69,85,58,60,45,60,27,42,27,74,41,75,40,82,90,80,49,29,32,38,31,32,34,59,53,27,48,69,27,39,26,63,73,43,93,68,79,75,58,69,80,38,28,30,32,25,27,73,44,72,57,98,75,75,92,69,36,33,32,48,61,74,43,81,41,56,67,68,64,40,45,62,65,46,39,77,38,39,28,32,28,69,44,75,39,76,93,79,43,29,30,34,36,36,54,72,47,88,80,68,77,34,97,70,47,67,66,59,61,58,51,68,44,56,33,86,64,46,66,64,92,75,69,51,69,69,39,73,39,34,33,32,59,39,53,42,70,47,98,86,68,49,69,39,67,38,73,79,46,65,48,128